Protein AF-A0AA46TUX0-F1 (afdb_monomer_lite)

Secondary structure (DSSP, 8-state):
-----PPP-----------------------EEEEEEEEETTT--EEEES-HHHHHHHHHH-TTEEEEEEEEEEESS--TTEEEEEEEE-TTT--EEEES-HHHHHHHHHHS--EEEEEEEEEESS-SEEEEEEE-GGGSTT-EEEES-HHHHHHHHHTTPEEEEEEEEE---SSSS-TT---S--S---EEEEEE-TTS-EEEEEEEESSHHHHHHHHHHHHHHH--S-TT-TT---EEEE-

Foldseek 3Di:
DDDDDDDDDDDDDPPPPPPPPPPPPPPPDFDKFFFWWKAFQPLRAIDTASDPVCLVCVCVVDVRIDTPTGQFIFTADDDPQWAFWWWKADPVSRYIDTASDPVVVVCCVPPPVIGTPGGRGIFGQDDPQFKWWWADPVVPRHRIDIGSDPVVVVVVVVVPIHTPGGRGGGDDDDPDDDPPDDPPPPPQQWKKKFKAFLVRHTPDIDTDHNDQVRRQVVNVVVLVVPDPDDDPDPCSGMDIGMD

Structure (mmCIF, N/CA/C/O backbone):
data_AF-A0AA46TUX0-F1
#
_entry.id   AF-A0AA46TUX0-F1
#
loop_
_atom_site.group_PDB
_atom_site.id
_atom_site.type_symbol
_atom_site.label_atom_id
_atom_site.label_alt_id
_atom_site.label_comp_id
_atom_site.label_asym_id
_atom_site.label_entity_id
_atom_site.label_seq_id
_atom_site.pdbx_PDB_ins_code
_atom_site.Cartn_x
_atom_site.Cartn_y
_atom_site.Cartn_z
_atom_site.occupancy
_atom_site.B_iso_or_equiv
_atom_site.auth_seq_id
_atom_site.auth_comp_id
_atom_site.auth_asym_id
_atom_site.auth_atom_id
_atom_site.pdbx_PDB_model_num
ATOM 1 N N . MET A 1 1 ? -31.625 39.872 87.693 1.00 36.84 1 MET A N 1
ATOM 2 C CA . MET A 1 1 ? -32.897 39.564 87.003 1.00 36.84 1 MET A CA 1
ATOM 3 C C . MET A 1 1 ? -32.717 39.842 85.514 1.00 36.84 1 MET A C 1
ATOM 5 O O . MET A 1 1 ? -32.347 40.957 85.196 1.00 36.84 1 MET A O 1
ATOM 9 N N . LYS A 1 2 ? -32.967 38.830 84.664 1.00 37.38 2 LYS A N 1
ATOM 10 C CA . LYS A 1 2 ? -33.125 38.861 83.186 1.00 37.38 2 LYS A CA 1
ATOM 11 C C . LYS A 1 2 ? -31.901 39.316 82.357 1.00 37.38 2 LYS A C 1
ATOM 13 O O . LYS A 1 2 ? -31.490 40.458 82.414 1.00 37.38 2 LYS A O 1
ATOM 18 N N . ILE A 1 3 ? -31.169 38.374 81.755 1.00 34.19 3 ILE A N 1
ATOM 19 C CA . ILE A 1 3 ? -31.340 37.769 80.409 1.00 34.19 3 ILE A CA 1
ATOM 20 C C . ILE A 1 3 ? -30.742 38.631 79.275 1.00 34.19 3 ILE A C 1
ATOM 22 O O . ILE A 1 3 ? -31.201 39.718 78.954 1.00 34.19 3 ILE A O 1
ATOM 26 N N . THR A 1 4 ? -29.718 38.021 78.684 1.00 42.12 4 THR A N 1
ATOM 27 C CA . THR A 1 4 ? -28.930 38.239 77.463 1.00 42.12 4 THR A CA 1
ATOM 28 C C . THR A 1 4 ? -29.717 38.614 76.202 1.00 42.12 4 THR A C 1
ATOM 30 O O . THR A 1 4 ? -30.821 38.115 76.004 1.00 42.12 4 THR A O 1
ATOM 33 N N . ARG A 1 5 ? -29.045 39.278 75.241 1.00 39.75 5 ARG A N 1
ATOM 34 C CA . ARG A 1 5 ? -28.894 38.760 73.860 1.00 39.75 5 ARG A CA 1
ATOM 35 C C . ARG A 1 5 ? -27.757 39.441 73.081 1.00 39.75 5 ARG A C 1
ATOM 37 O O . ARG A 1 5 ? -27.631 40.657 73.052 1.00 39.75 5 ARG A O 1
ATOM 44 N N . LYS A 1 6 ? -26.940 38.576 72.472 1.00 39.03 6 LYS A N 1
ATOM 45 C CA . LYS A 1 6 ? -25.805 38.825 71.574 1.00 39.03 6 LYS A CA 1
ATOM 46 C C . LYS A 1 6 ? -26.246 39.574 70.309 1.00 39.03 6 LYS A C 1
ATOM 48 O O . LYS A 1 6 ? -27.231 39.171 69.696 1.00 39.03 6 LYS A O 1
ATOM 53 N N . GLN A 1 7 ? -25.472 40.566 69.871 1.00 34.50 7 GLN A N 1
ATOM 54 C CA . GLN A 1 7 ? -25.501 41.040 68.486 1.00 34.50 7 GLN A CA 1
ATOM 55 C C . GLN A 1 7 ? -24.524 40.203 67.654 1.00 34.50 7 GLN A C 1
ATOM 57 O O . GLN A 1 7 ? -23.328 40.157 67.928 1.00 34.50 7 GLN A O 1
ATOM 62 N N . ILE A 1 8 ? -25.072 39.498 66.666 1.00 39.59 8 ILE A N 1
ATOM 63 C CA . ILE A 1 8 ? -24.341 38.788 65.619 1.00 39.59 8 ILE A CA 1
ATOM 64 C C . ILE A 1 8 ? -24.205 39.776 64.460 1.00 39.59 8 ILE A C 1
ATOM 66 O O . ILE A 1 8 ? -25.211 40.209 63.901 1.00 39.59 8 ILE A O 1
ATOM 70 N N . ILE A 1 9 ? -22.973 40.151 64.122 1.00 39.72 9 ILE A N 1
ATOM 71 C CA . ILE A 1 9 ? -22.663 40.921 62.915 1.00 39.72 9 ILE A CA 1
ATOM 72 C C . ILE A 1 9 ? -22.671 39.920 61.756 1.00 39.72 9 ILE A C 1
ATOM 74 O O . ILE A 1 9 ? -21.798 39.061 61.666 1.00 39.72 9 ILE A O 1
ATOM 78 N N . GLY A 1 10 ? -23.705 39.982 60.919 1.00 32.59 10 GLY A N 1
ATOM 79 C CA . GLY A 1 10 ? -23.809 39.172 59.711 1.00 32.59 10 GLY A CA 1
ATOM 80 C C . GLY A 1 10 ? -22.929 39.746 58.606 1.00 32.59 10 GLY A C 1
ATOM 81 O O . GLY A 1 10 ? -23.246 40.788 58.041 1.00 32.59 10 GLY A O 1
ATOM 82 N N . THR A 1 11 ? -21.841 39.058 58.271 1.00 39.66 11 THR A N 1
ATOM 83 C CA . THR A 1 11 ? -21.163 39.223 56.986 1.00 39.66 11 THR A CA 1
ATOM 84 C C . THR A 1 11 ? -21.895 38.378 55.948 1.00 39.66 11 THR A C 1
ATOM 86 O O . THR A 1 11 ? -21.897 37.150 55.996 1.00 39.66 11 THR A O 1
ATOM 89 N N . ALA A 1 12 ? -22.556 39.046 55.005 1.00 35.69 12 ALA A N 1
ATOM 90 C CA . ALA A 1 12 ? -23.101 38.404 53.820 1.00 35.69 12 ALA A CA 1
ATOM 91 C C . ALA A 1 12 ? -21.936 37.966 52.918 1.00 35.69 12 ALA A C 1
ATOM 93 O O . ALA A 1 12 ? -21.289 38.794 52.281 1.00 35.69 12 ALA A O 1
ATOM 94 N N . VAL A 1 13 ? -21.653 36.664 52.870 1.00 37.56 13 VAL A N 1
ATOM 95 C CA . VAL A 1 13 ? -20.820 36.078 51.816 1.00 37.56 13 VAL A CA 1
ATOM 96 C C . VAL A 1 13 ? -21.744 35.792 50.640 1.00 37.56 13 VAL A C 1
ATOM 98 O O . VAL A 1 13 ? -22.576 34.888 50.696 1.00 37.56 13 VAL A O 1
ATOM 101 N N . ALA A 1 14 ? -21.629 36.593 49.584 1.00 37.34 14 ALA A N 1
ATOM 102 C CA . ALA A 1 14 ? -22.254 36.291 48.307 1.00 37.34 14 ALA A CA 1
ATOM 103 C C . ALA A 1 14 ? -21.611 35.012 47.745 1.00 37.34 14 ALA A C 1
ATOM 105 O O . ALA A 1 14 ? -20.464 35.029 47.299 1.00 37.34 14 ALA A O 1
ATOM 106 N N . LEU A 1 15 ? -22.334 33.889 47.793 1.00 33.69 15 LEU A N 1
ATOM 107 C CA . LEU A 1 15 ? -21.980 32.697 47.027 1.00 33.69 15 LEU A CA 1
ATOM 108 C C . LEU A 1 15 ? -22.164 33.026 45.541 1.00 33.69 15 LEU A C 1
ATOM 110 O O . LEU A 1 15 ? -23.276 32.990 45.014 1.00 33.69 15 LEU A O 1
ATOM 114 N N . LEU A 1 16 ? -21.064 33.348 44.864 1.00 35.50 16 LEU A N 1
ATOM 115 C CA . LEU A 1 16 ? -21.018 33.354 43.410 1.00 35.50 16 LEU A CA 1
ATOM 116 C C . LEU A 1 16 ? -21.061 31.887 42.966 1.00 35.50 16 LEU A C 1
ATOM 118 O O . LEU A 1 16 ? -20.066 31.167 43.052 1.00 35.50 16 LEU A O 1
ATOM 122 N N . THR A 1 17 ? -22.236 31.404 42.567 1.00 38.94 17 THR A N 1
ATOM 123 C CA . THR A 1 17 ? -22.341 30.075 41.967 1.00 38.94 17 THR A CA 1
ATOM 124 C C . THR A 1 17 ? -21.675 30.128 40.597 1.00 38.94 17 THR A C 1
ATOM 126 O O . THR A 1 17 ? -22.185 30.711 39.645 1.00 38.94 17 THR A O 1
ATOM 129 N N . LEU A 1 18 ? -20.476 29.553 40.511 1.00 39.53 18 LEU A N 1
ATOM 130 C CA . LEU A 1 18 ? -19.809 29.303 39.245 1.00 39.53 18 LEU A CA 1
ATOM 131 C C . LEU A 1 18 ? -20.595 28.191 38.546 1.00 39.53 18 LEU A C 1
ATOM 133 O O . LEU A 1 18 ? -20.381 27.007 38.804 1.00 39.53 18 LEU A O 1
ATOM 137 N N . THR A 1 19 ? -21.556 28.556 37.699 1.00 50.59 19 THR A N 1
ATOM 138 C CA . THR A 1 19 ? -22.169 27.601 36.778 1.00 50.59 19 THR A CA 1
ATOM 139 C C . THR A 1 19 ? -21.072 27.134 35.831 1.00 50.59 19 THR A C 1
ATOM 141 O O . THR A 1 19 ? -20.701 27.842 34.894 1.00 50.59 19 THR A O 1
ATOM 144 N N . GLY A 1 20 ? -20.509 25.960 36.103 1.00 44.44 20 GLY A N 1
ATOM 145 C CA . GLY A 1 20 ? -19.654 25.276 35.151 1.00 44.44 20 GLY A CA 1
ATOM 146 C C . GLY A 1 20 ? -20.471 25.001 33.896 1.00 44.44 20 GLY A C 1
ATOM 147 O O . GLY A 1 20 ? -21.302 24.096 33.885 1.00 44.44 20 GLY A O 1
ATOM 148 N N . LEU A 1 21 ? -20.246 25.778 32.834 1.00 41.00 21 LEU A N 1
ATOM 149 C CA . LEU A 1 21 ? -20.553 25.308 31.493 1.00 41.00 21 LEU A CA 1
ATOM 150 C C . LEU A 1 21 ? -19.642 24.104 31.274 1.00 41.00 21 LEU A C 1
ATOM 152 O O . LEU A 1 21 ? -18.443 24.251 31.033 1.00 41.00 21 LEU A O 1
ATOM 156 N N . ALA A 1 22 ? -20.207 22.906 31.383 1.00 52.91 22 ALA A N 1
ATOM 157 C CA . ALA A 1 22 ? -19.605 21.744 30.771 1.00 52.91 22 ALA A CA 1
ATOM 158 C C . ALA A 1 22 ? -19.550 22.038 29.268 1.00 52.91 22 ALA A C 1
ATOM 160 O O . ALA A 1 22 ? -20.536 21.874 28.547 1.00 52.91 22 ALA A O 1
ATOM 161 N N . VAL A 1 23 ? -18.402 22.526 28.794 1.00 46.84 23 VAL A N 1
ATOM 162 C CA . VAL A 1 23 ? -18.040 22.405 27.387 1.00 46.84 23 VAL A CA 1
ATOM 163 C C . VAL A 1 23 ? -18.055 20.907 27.133 1.00 46.84 23 VAL A C 1
ATOM 165 O O . VAL A 1 23 ? -17.141 20.190 27.537 1.00 46.84 23 VAL A O 1
ATOM 168 N N . SER A 1 24 ? -19.136 20.412 26.529 1.00 50.03 24 SER A N 1
ATOM 169 C CA . SER A 1 24 ? -19.113 19.099 25.904 1.00 50.03 24 SER A CA 1
ATOM 170 C C . SER A 1 24 ? -18.010 19.169 24.864 1.00 50.03 24 SER A C 1
ATOM 172 O O . SER A 1 24 ? -18.189 19.755 23.796 1.00 50.03 24 SER A O 1
ATOM 174 N N . ALA A 1 25 ? -16.841 18.624 25.202 1.00 44.97 25 ALA A N 1
ATOM 175 C CA . ALA A 1 25 ? -15.842 18.274 24.219 1.00 44.97 25 ALA A CA 1
ATOM 176 C C . ALA A 1 25 ? -16.554 17.317 23.268 1.00 44.97 25 ALA A C 1
ATOM 178 O O . ALA A 1 25 ? -16.805 16.162 23.614 1.00 44.97 25 ALA A O 1
ATOM 179 N N . LYS A 1 26 ? -16.975 17.843 22.114 1.00 36.47 26 LYS A N 1
ATOM 180 C CA . LYS A 1 26 ? -17.562 17.064 21.035 1.00 36.47 26 LYS A CA 1
ATOM 181 C C . LYS A 1 26 ? -16.511 16.022 20.697 1.00 36.47 26 LYS A C 1
ATOM 183 O O . LYS A 1 26 ? -15.487 16.343 20.101 1.00 36.47 26 LYS A O 1
ATOM 188 N N . THR A 1 27 ? -16.703 14.812 21.205 1.00 36.22 27 THR A N 1
ATOM 189 C CA . THR A 1 27 ? -15.817 13.697 20.928 1.00 36.22 27 THR A CA 1
ATOM 190 C C . THR A 1 27 ? -15.969 13.489 19.436 1.00 36.22 27 THR A C 1
ATOM 192 O O . THR A 1 27 ? -17.054 13.147 18.972 1.00 36.22 27 THR A O 1
ATOM 195 N N . THR A 1 28 ? -14.948 13.850 18.663 1.00 42.31 28 THR A N 1
ATOM 196 C CA . THR A 1 28 ? -14.956 13.610 17.227 1.00 42.31 28 THR A CA 1
ATOM 197 C C . THR A 1 28 ? -14.969 12.099 17.077 1.00 42.31 28 THR A C 1
ATOM 199 O O . THR A 1 28 ? -13.929 11.455 17.227 1.00 42.31 28 THR A O 1
ATOM 202 N N . GLU A 1 29 ? -16.156 11.516 16.897 1.00 48.03 29 GLU A N 1
ATOM 203 C CA . GLU A 1 29 ? -16.279 10.111 16.538 1.00 48.03 29 GLU A CA 1
ATOM 204 C C . GLU A 1 29 ? -15.351 9.870 15.357 1.00 48.03 29 GLU A C 1
ATOM 206 O O . GLU A 1 29 ? -15.291 10.683 14.425 1.00 48.03 29 GLU A O 1
ATOM 211 N N . ALA A 1 30 ? -14.553 8.806 15.423 1.00 55.31 30 ALA A N 1
ATOM 212 C CA . ALA A 1 30 ? -13.657 8.559 14.319 1.00 55.31 30 ALA A CA 1
ATOM 213 C C . ALA A 1 30 ? -14.464 8.235 13.086 1.00 55.31 30 ALA A C 1
ATOM 215 O O . ALA A 1 30 ? -15.246 7.284 13.053 1.00 55.31 30 ALA A O 1
ATOM 216 N N . SER A 1 31 ? -14.240 9.044 12.064 1.00 74.12 31 SER A N 1
ATOM 217 C CA . SER A 1 31 ? -14.839 8.805 10.778 1.00 74.12 31 SER A CA 1
ATOM 218 C C . SER A 1 31 ? -14.083 7.634 10.156 1.00 74.12 31 SER A C 1
ATOM 220 O O . SER A 1 31 ? -12.903 7.713 9.802 1.00 74.12 31 SER A O 1
ATOM 222 N N . GLN A 1 32 ? -14.767 6.495 10.109 1.00 86.31 32 GLN A N 1
ATOM 223 C CA . GLN A 1 32 ? -14.357 5.363 9.297 1.00 86.31 32 GLN A CA 1
ATOM 224 C C . GLN A 1 32 ? -14.233 5.825 7.844 1.00 86.31 32 GLN A C 1
ATOM 226 O O . GLN A 1 32 ? -15.127 6.472 7.297 1.00 86.31 32 GLN A O 1
ATOM 231 N N . VAL A 1 33 ? -13.115 5.480 7.221 1.00 85.38 33 VAL A N 1
ATOM 232 C CA . VAL A 1 33 ? -12.777 5.829 5.845 1.00 85.38 33 VAL A CA 1
ATOM 233 C C . VAL A 1 33 ? -12.352 4.593 5.074 1.00 85.38 33 VAL A C 1
ATOM 235 O O . VAL A 1 33 ? -11.778 3.651 5.622 1.00 85.38 33 VAL A O 1
ATOM 238 N N . ASN A 1 34 ? -12.606 4.615 3.771 1.00 89.12 34 ASN A N 1
ATOM 239 C CA . ASN A 1 34 ? -11.994 3.667 2.854 1.00 89.12 34 ASN A CA 1
ATOM 240 C C . ASN A 1 34 ? -10.540 4.071 2.615 1.00 89.12 34 ASN A C 1
ATOM 242 O O . ASN A 1 34 ? -10.258 5.244 2.380 1.00 89.12 34 ASN A O 1
ATOM 246 N N . VAL A 1 35 ? -9.647 3.089 2.609 1.00 93.44 35 VAL A N 1
ATOM 247 C CA . VAL A 1 35 ? -8.304 3.218 2.053 1.00 93.44 35 VAL A CA 1
ATOM 248 C C . VAL A 1 35 ? -8.341 2.640 0.644 1.00 93.44 35 VAL A C 1
ATOM 250 O O . VAL A 1 35 ? -8.507 1.435 0.443 1.00 93.44 35 VAL A O 1
ATOM 253 N N . TYR A 1 36 ? -8.245 3.528 -0.336 1.00 92.12 36 TYR A N 1
ATOM 254 C CA . TYR A 1 36 ? -8.238 3.200 -1.752 1.00 92.12 36 TYR A CA 1
ATOM 255 C C . TYR A 1 36 ? -6.848 2.780 -2.220 1.00 92.12 36 TYR A C 1
ATOM 257 O O . TYR A 1 36 ? -5.854 3.240 -1.661 1.00 92.12 36 TYR A O 1
ATOM 265 N N . ARG A 1 37 ? -6.791 1.962 -3.273 1.00 96.12 37 ARG A N 1
ATOM 266 C CA . ARG A 1 37 ? -5.564 1.603 -3.991 1.00 96.12 37 ARG A CA 1
ATOM 267 C C . ARG A 1 37 ? -5.591 2.161 -5.416 1.00 96.12 37 ARG A C 1
ATOM 269 O O . ARG A 1 37 ? -6.621 2.094 -6.099 1.00 96.12 37 ARG A O 1
ATOM 276 N N . LEU A 1 38 ? -4.474 2.738 -5.845 1.00 93.62 38 LEU A N 1
ATOM 277 C CA . LEU A 1 38 ? -4.204 3.092 -7.237 1.00 93.62 38 LEU A CA 1
ATOM 278 C C . LEU A 1 38 ? -2.885 2.463 -7.674 1.00 93.62 38 LEU A C 1
ATOM 280 O O . LEU A 1 38 ? -1.943 2.422 -6.889 1.00 93.62 38 LEU A O 1
ATOM 284 N N . TYR A 1 39 ? -2.805 2.076 -8.939 1.00 91.62 39 TYR A N 1
ATOM 285 C CA . TYR A 1 39 ? -1.597 1.564 -9.573 1.00 91.62 39 TYR A CA 1
ATOM 286 C C . TYR A 1 39 ? -1.061 2.571 -10.590 1.00 91.62 39 TYR A C 1
ATOM 288 O O . TYR A 1 39 ? -1.819 3.068 -11.429 1.00 91.62 39 TYR A O 1
ATOM 296 N N . ASN A 1 40 ? 0.238 2.859 -10.549 1.00 88.00 40 ASN A N 1
ATOM 297 C CA . ASN A 1 40 ? 0.911 3.654 -11.570 1.00 88.00 40 ASN A CA 1
ATOM 298 C C . ASN A 1 40 ? 1.614 2.730 -12.573 1.00 88.00 40 ASN A C 1
ATOM 300 O O . ASN A 1 40 ? 2.548 2.014 -12.224 1.00 88.00 40 ASN A O 1
ATOM 304 N N . LYS A 1 41 ? 1.215 2.768 -13.846 1.00 87.00 41 LYS A N 1
ATOM 305 C CA . LYS A 1 41 ? 1.754 1.858 -14.875 1.00 87.00 41 LYS A CA 1
ATOM 306 C C . LYS A 1 41 ? 3.198 2.161 -15.308 1.00 87.00 41 LYS A C 1
ATOM 308 O O . LYS A 1 41 ? 3.785 1.341 -16.008 1.00 87.00 41 LYS A O 1
ATOM 313 N N . VAL A 1 42 ? 3.736 3.331 -14.951 1.00 80.00 42 VAL A N 1
ATOM 314 C CA . VAL A 1 42 ? 5.094 3.770 -15.312 1.00 80.00 42 VAL A CA 1
ATOM 315 C C . VAL A 1 42 ? 6.067 3.483 -14.175 1.00 80.00 42 VAL A C 1
ATOM 317 O O . VAL A 1 42 ? 7.060 2.796 -14.394 1.00 80.00 42 VAL A O 1
ATOM 320 N N . SER A 1 43 ? 5.775 3.954 -12.959 1.00 78.69 43 SER A N 1
ATOM 321 C CA . SER A 1 43 ? 6.615 3.672 -11.784 1.00 78.69 43 SER A CA 1
ATOM 322 C C . SER A 1 43 ? 6.365 2.286 -11.185 1.00 78.69 43 SER A C 1
ATOM 324 O O . SER A 1 43 ? 7.105 1.868 -10.305 1.00 78.69 43 SER A O 1
ATOM 326 N N . MET A 1 44 ? 5.338 1.566 -11.652 1.00 83.44 44 MET A N 1
ATOM 327 C CA . MET A 1 44 ? 4.888 0.272 -11.116 1.00 83.44 44 MET A CA 1
ATOM 328 C C . MET A 1 44 ? 4.480 0.320 -9.634 1.00 83.44 44 MET A C 1
ATOM 330 O O . MET A 1 44 ? 4.331 -0.719 -8.988 1.00 83.44 44 MET A O 1
ATOM 334 N N . GLU A 1 45 ? 4.302 1.515 -9.071 1.00 85.50 45 GLU A N 1
ATOM 335 C CA . GLU A 1 45 ? 3.956 1.665 -7.666 1.00 85.50 45 GLU A CA 1
ATOM 336 C C . GLU A 1 45 ? 2.468 1.424 -7.407 1.00 85.50 45 GLU A C 1
ATOM 338 O O . GLU A 1 45 ? 1.617 1.618 -8.280 1.00 85.50 45 GLU A O 1
ATOM 343 N N . HIS A 1 46 ? 2.165 1.098 -6.152 1.00 91.50 46 HIS A N 1
ATOM 344 C CA . HIS A 1 46 ? 0.811 1.137 -5.622 1.00 91.50 46 HIS A CA 1
ATOM 345 C C . HIS A 1 46 ? 0.703 2.250 -4.580 1.00 91.50 46 HIS A C 1
ATOM 347 O O . HIS A 1 46 ? 1.406 2.229 -3.568 1.00 91.50 46 HIS A O 1
ATOM 353 N N . LEU A 1 47 ? -0.214 3.188 -4.804 1.00 93.88 47 LEU A N 1
ATOM 354 C CA . LEU A 1 47 ? -0.553 4.241 -3.854 1.00 93.88 47 LEU A CA 1
ATOM 355 C C . LEU A 1 47 ? -1.773 3.824 -3.033 1.00 93.88 47 LEU A C 1
ATOM 357 O O . LEU A 1 47 ? -2.812 3.460 -3.586 1.00 93.88 47 LEU A O 1
ATOM 361 N N . TYR A 1 48 ? -1.667 3.951 -1.713 1.00 96.44 48 TYR A N 1
ATOM 362 C CA . TYR A 1 48 ? -2.756 3.730 -0.765 1.00 96.44 48 TYR A CA 1
ATOM 363 C C . TYR A 1 48 ? -3.196 5.056 -0.145 1.00 96.44 48 TYR A C 1
ATOM 365 O O . TYR A 1 48 ? -2.386 5.784 0.436 1.00 96.44 48 TYR A O 1
ATOM 373 N N . THR A 1 49 ? -4.479 5.394 -0.248 1.00 93.88 49 THR A N 1
ATOM 374 C CA . THR A 1 49 ? -4.964 6.700 0.210 1.00 93.88 49 THR A CA 1
ATOM 375 C C . THR A 1 49 ? -6.328 6.644 0.869 1.00 93.88 49 THR A C 1
ATOM 377 O O . THR A 1 49 ? -7.254 6.027 0.354 1.00 93.88 49 THR A O 1
ATOM 380 N N . ALA A 1 50 ? -6.469 7.330 2.003 1.00 88.94 50 ALA A N 1
ATOM 381 C CA . ALA A 1 50 ? -7.770 7.619 2.603 1.00 88.94 50 ALA A CA 1
ATOM 382 C C . ALA A 1 50 ? -8.458 8.841 1.959 1.00 88.94 50 ALA A C 1
ATOM 384 O O . ALA A 1 50 ? -9.630 9.120 2.220 1.00 88.94 50 ALA A O 1
ATOM 385 N N . SER A 1 51 ? -7.745 9.586 1.108 1.00 87.69 51 SER A N 1
ATOM 386 C CA . SER A 1 51 ? -8.268 10.762 0.424 1.00 87.69 51 SER A CA 1
ATOM 387 C C . SER A 1 51 ? -9.021 10.350 -0.835 1.00 87.69 51 SER A C 1
ATOM 389 O O . SER A 1 51 ? -8.433 10.031 -1.870 1.00 87.69 51 SER A O 1
ATOM 391 N N . LYS A 1 52 ? -10.355 10.427 -0.784 1.00 83.38 52 LYS A N 1
ATOM 392 C CA . LYS A 1 52 ? -11.182 10.252 -1.986 1.00 83.38 52 LYS A CA 1
ATOM 393 C C . LYS A 1 52 ? -10.854 11.294 -3.065 1.00 83.38 52 LYS A C 1
ATOM 395 O O . LYS A 1 52 ? -10.928 10.987 -4.250 1.00 83.38 52 LYS A O 1
ATOM 400 N N . TYR A 1 53 ? -10.424 12.492 -2.665 1.00 82.88 53 TYR A N 1
ATOM 401 C CA . TYR A 1 53 ? -9.960 13.513 -3.601 1.00 82.88 53 TYR A CA 1
ATOM 402 C C . TYR A 1 53 ? -8.712 13.062 -4.377 1.00 82.88 53 TYR A C 1
ATOM 404 O O . TYR A 1 53 ? -8.672 13.217 -5.595 1.00 82.88 53 TYR A O 1
ATOM 412 N N . GLU A 1 54 ? -7.712 12.488 -3.700 1.00 86.62 54 GLU A N 1
ATOM 413 C CA . GLU A 1 54 ? -6.499 11.961 -4.347 1.00 86.62 54 GLU A CA 1
ATOM 414 C C . GLU A 1 54 ? -6.857 10.806 -5.298 1.00 86.62 54 GLU A C 1
ATOM 416 O O . GLU A 1 54 ? -6.485 10.826 -6.472 1.00 86.62 54 GLU A O 1
ATOM 421 N N . TYR A 1 55 ? -7.692 9.871 -4.833 1.00 86.38 55 TYR A N 1
ATOM 422 C CA . TYR A 1 55 ? -8.182 8.744 -5.630 1.00 86.38 55 TYR A CA 1
ATOM 423 C C . TYR A 1 55 ? -8.936 9.166 -6.904 1.00 86.38 55 TYR A C 1
ATOM 425 O O . TYR A 1 55 ? -8.760 8.569 -7.969 1.00 86.38 55 TYR A O 1
ATOM 433 N N . ASP A 1 56 ? -9.769 10.205 -6.822 1.00 80.25 56 ASP A N 1
ATOM 434 C CA . ASP A 1 56 ? -10.578 10.658 -7.953 1.00 80.25 56 ASP A CA 1
ATOM 435 C C . ASP A 1 56 ? -9.788 11.507 -8.961 1.00 80.25 56 ASP A C 1
ATOM 437 O O . ASP A 1 56 ? -10.141 11.512 -10.144 1.00 80.25 56 ASP A O 1
ATOM 441 N N . ASN A 1 57 ? -8.755 12.237 -8.520 1.00 81.62 57 ASN A N 1
ATOM 442 C CA . ASN A 1 57 ? -8.074 13.233 -9.354 1.00 81.62 57 ASN A CA 1
ATOM 443 C C . ASN A 1 57 ? -6.734 12.776 -9.941 1.00 81.62 57 ASN A C 1
ATOM 445 O O . ASN A 1 57 ? -6.390 13.260 -11.017 1.00 81.62 57 ASN A O 1
ATOM 449 N N . LEU A 1 58 ? -6.009 11.828 -9.337 1.00 87.25 58 LEU A N 1
ATOM 450 C CA . LEU A 1 58 ? -4.738 11.346 -9.904 1.00 87.25 58 LEU A CA 1
ATOM 451 C C . LEU A 1 58 ? -4.856 10.846 -11.362 1.00 87.25 58 LEU A C 1
ATOM 453 O O . LEU A 1 58 ? -4.064 11.298 -12.192 1.00 87.25 58 LEU A O 1
ATOM 457 N N . PRO A 1 59 ? -5.875 10.042 -11.742 1.00 92.06 59 PRO A N 1
ATOM 458 C CA . PRO A 1 59 ? -6.068 9.627 -13.138 1.00 92.06 59 PRO A CA 1
ATOM 459 C C . PRO A 1 59 ? -6.408 10.768 -14.107 1.00 92.06 59 PRO A C 1
ATOM 461 O O . PRO A 1 59 ? -6.304 10.599 -15.318 1.00 92.06 59 PRO A O 1
ATOM 464 N N . LYS A 1 60 ? -6.861 11.922 -13.594 1.00 91.31 60 LYS A N 1
ATOM 465 C CA . LYS A 1 60 ? -7.132 13.118 -14.410 1.00 91.31 60 LYS A CA 1
ATOM 466 C C . LYS A 1 60 ? -5.861 13.925 -14.667 1.00 91.31 60 LYS A C 1
ATOM 468 O O . LYS A 1 60 ? -5.777 14.612 -15.676 1.00 91.31 60 LYS A O 1
ATOM 473 N N . LEU A 1 61 ? -4.904 13.863 -13.739 1.00 86.56 61 LEU A N 1
ATOM 474 C CA . LEU A 1 61 ? -3.628 14.573 -13.822 1.00 86.56 61 LEU A CA 1
ATOM 475 C C . LEU A 1 61 ? -2.608 13.812 -14.675 1.00 86.56 61 LEU A C 1
ATOM 477 O O . LEU A 1 61 ? -1.822 14.430 -15.384 1.00 86.56 61 LEU A O 1
ATOM 481 N N . SER A 1 62 ? -2.631 12.478 -14.630 1.00 90.88 62 SER A N 1
ATOM 482 C CA . SER A 1 62 ? -1.855 11.632 -15.535 1.00 90.88 62 SER A CA 1
ATOM 483 C C . SER A 1 62 ? -2.607 10.346 -15.870 1.00 90.88 62 SER A C 1
ATOM 485 O O . SER A 1 62 ? -3.158 9.680 -14.993 1.00 90.88 62 SER A O 1
ATOM 487 N N . SER A 1 63 ? -2.541 9.950 -17.146 1.00 91.00 63 SER A N 1
ATOM 488 C CA . SER A 1 63 ? -3.069 8.672 -17.645 1.00 91.00 63 SER A CA 1
ATOM 489 C C . SER A 1 63 ? -2.342 7.436 -17.091 1.00 91.00 63 SER A C 1
ATOM 491 O O . SER A 1 63 ? -2.724 6.300 -17.392 1.00 91.00 63 SER A O 1
ATOM 493 N N . ASP A 1 64 ? -1.252 7.634 -16.349 1.00 90.88 64 ASP A N 1
ATOM 494 C CA . ASP A 1 64 ? -0.443 6.558 -15.780 1.00 90.88 64 ASP A CA 1
ATOM 495 C C . ASP A 1 64 ? -1.091 5.936 -14.547 1.00 90.88 64 ASP A C 1
ATOM 497 O O . ASP A 1 64 ? -0.868 4.758 -14.270 1.00 90.88 64 ASP A O 1
ATOM 501 N N . TRP A 1 65 ? -1.944 6.699 -13.862 1.00 90.56 65 TRP A N 1
ATOM 502 C CA . TRP A 1 65 ? -2.679 6.259 -12.686 1.00 90.56 65 TRP A CA 1
ATOM 503 C C . TRP A 1 65 ? -3.953 5.504 -13.063 1.00 90.56 65 TRP A C 1
ATOM 505 O O . TRP A 1 65 ? -4.851 6.034 -13.719 1.00 90.56 65 TRP A O 1
ATOM 515 N N . LYS A 1 66 ? -4.067 4.271 -12.571 1.00 92.94 66 LYS A N 1
ATOM 516 C CA . LYS A 1 66 ? -5.264 3.433 -12.647 1.00 92.94 66 LYS A CA 1
ATOM 517 C C . LYS A 1 66 ? -5.850 3.238 -11.255 1.00 92.94 66 LYS A C 1
ATOM 519 O O . LYS A 1 66 ? -5.133 2.964 -10.300 1.00 92.94 66 LYS A O 1
ATOM 524 N N . ARG A 1 67 ? -7.170 3.364 -11.137 1.00 91.19 67 ARG A N 1
ATOM 525 C CA . ARG A 1 67 ? -7.897 3.079 -9.895 1.00 91.19 67 ARG A CA 1
ATOM 526 C C . ARG A 1 67 ? -8.124 1.580 -9.753 1.00 91.19 67 ARG A C 1
ATOM 528 O O . ARG A 1 67 ? -8.646 0.974 -10.681 1.00 91.19 67 ARG A O 1
ATOM 535 N N . GLU A 1 68 ? -7.832 1.029 -8.580 1.00 86.94 68 GLU A N 1
ATOM 536 C CA . GLU A 1 68 ? -8.086 -0.387 -8.272 1.00 86.94 68 GLU A CA 1
ATOM 537 C C . GLU A 1 68 ? -9.224 -0.594 -7.266 1.00 86.94 68 GLU A C 1
ATOM 539 O O . GLU A 1 68 ? -9.739 -1.697 -7.134 1.00 86.94 68 GLU A O 1
ATOM 544 N N . GLY A 1 69 ? -9.674 0.470 -6.593 1.00 88.50 69 GLY A N 1
ATOM 545 C CA . GLY A 1 69 ? -10.843 0.410 -5.711 1.00 88.50 69 GLY A CA 1
ATOM 546 C C . GLY A 1 69 ? -10.488 0.544 -4.240 1.00 88.50 69 GLY A C 1
ATOM 547 O O . GLY A 1 69 ? -9.460 1.118 -3.883 1.00 88.50 69 GLY A O 1
ATOM 548 N N . VAL A 1 70 ? -11.387 0.064 -3.385 1.00 86.62 70 VAL A N 1
ATOM 549 C CA . VAL A 1 70 ? -11.192 0.022 -1.932 1.00 86.62 70 VAL A CA 1
ATOM 550 C C . VAL A 1 70 ? -10.367 -1.212 -1.588 1.00 86.62 70 VAL A C 1
ATOM 552 O O . VAL A 1 70 ? -10.780 -2.322 -1.903 1.00 86.62 70 VAL A O 1
ATOM 555 N N . ASN A 1 71 ? -9.237 -1.021 -0.910 1.00 90.06 71 ASN A N 1
ATOM 556 C CA . ASN A 1 71 ? -8.415 -2.121 -0.404 1.00 90.06 71 ASN A CA 1
ATOM 557 C C . ASN A 1 71 ? -8.930 -2.594 0.964 1.00 90.06 71 ASN A C 1
ATOM 559 O O . ASN A 1 71 ? -9.188 -3.773 1.182 1.00 90.06 71 ASN A O 1
ATOM 563 N N . PHE A 1 72 ? -9.130 -1.655 1.891 1.00 92.75 72 PHE A N 1
ATOM 564 C CA . PHE A 1 72 ? -9.655 -1.921 3.232 1.00 92.75 72 PHE A CA 1
ATOM 565 C C . PHE A 1 72 ? -10.226 -0.643 3.862 1.00 92.75 72 PHE A C 1
ATOM 567 O O . PHE A 1 72 ? -10.171 0.431 3.266 1.00 92.75 72 PHE A O 1
ATOM 574 N N . GLN A 1 73 ? -10.776 -0.745 5.074 1.00 92.38 73 GLN A N 1
ATOM 575 C CA . GLN A 1 73 ? -11.287 0.399 5.838 1.00 92.38 73 GLN A CA 1
ATOM 576 C C . GLN A 1 73 ? -10.439 0.677 7.084 1.00 92.38 73 GLN A C 1
ATOM 578 O O . GLN A 1 73 ? -9.961 -0.249 7.741 1.00 92.38 73 GLN A O 1
ATOM 583 N N . SER A 1 74 ? -10.271 1.957 7.410 1.00 94.25 74 SER A N 1
ATOM 584 C CA . SER A 1 74 ? -9.480 2.459 8.542 1.00 94.25 74 SER A CA 1
ATOM 585 C C . SER A 1 74 ? -10.127 3.723 9.121 1.00 94.25 74 SER A C 1
ATOM 587 O O . SER A 1 74 ? -11.236 4.076 8.731 1.00 94.25 74 SER A O 1
ATOM 589 N N . TYR A 1 75 ? -9.461 4.420 10.040 1.00 88.56 75 TYR A N 1
ATOM 590 C CA . TYR A 1 75 ? -9.914 5.708 10.567 1.00 88.56 75 TYR A CA 1
ATOM 591 C C . TYR A 1 75 ? -9.082 6.860 9.996 1.00 88.56 75 TYR A C 1
ATOM 593 O O . TYR A 1 75 ? -7.886 6.702 9.745 1.00 88.56 75 TYR A O 1
ATOM 601 N N . ASN A 1 76 ? -9.690 8.030 9.809 1.00 86.88 76 ASN A N 1
ATOM 602 C CA . ASN A 1 76 ? -8.976 9.258 9.429 1.00 86.88 76 ASN A CA 1
ATOM 603 C C . ASN A 1 76 ? -8.563 10.126 10.630 1.00 86.88 76 ASN A C 1
ATOM 605 O O . ASN A 1 76 ? -7.822 11.090 10.456 1.00 86.88 76 ASN A O 1
ATOM 609 N N . THR A 1 77 ? -9.005 9.784 11.840 1.00 83.62 77 THR A N 1
ATOM 610 C CA . THR A 1 77 ? -8.644 10.477 13.078 1.00 83.62 77 THR A CA 1
ATOM 611 C C . THR A 1 77 ? -8.013 9.526 14.086 1.00 83.62 77 THR A C 1
ATOM 613 O O . THR A 1 77 ? -8.283 8.324 14.105 1.00 83.62 77 THR A O 1
ATOM 616 N N . ASN A 1 78 ? -7.153 10.084 14.938 1.00 88.69 78 ASN A N 1
ATOM 617 C CA . ASN A 1 78 ? -6.506 9.340 16.007 1.00 88.69 78 ASN A CA 1
ATOM 618 C C . ASN A 1 78 ? -7.517 8.936 17.089 1.00 88.69 78 ASN A C 1
ATOM 620 O O . ASN A 1 78 ? -8.257 9.778 17.597 1.00 88.69 78 ASN A O 1
ATOM 624 N N . GLN A 1 79 ? -7.478 7.671 17.496 1.00 86.69 79 GLN A N 1
ATOM 625 C CA . GLN A 1 79 ? -8.248 7.123 18.612 1.00 86.69 79 GLN A CA 1
ATOM 626 C C . GLN A 1 79 ? -7.356 6.340 19.578 1.00 86.69 79 GLN A C 1
ATOM 628 O O . GLN A 1 79 ? -6.292 5.838 19.205 1.00 86.69 79 GLN A O 1
ATOM 633 N N . SER A 1 80 ? -7.837 6.135 20.806 1.00 88.38 80 SER A N 1
ATOM 634 C CA . SER A 1 80 ? -7.129 5.402 21.869 1.00 88.38 80 SER A CA 1
ATOM 635 C C . SER A 1 80 ? -6.681 3.987 21.462 1.00 88.38 80 SER A C 1
ATOM 637 O O . SER A 1 80 ? -5.590 3.537 21.837 1.00 88.38 80 SER A O 1
ATOM 639 N N . ASN A 1 81 ? -7.485 3.289 20.658 1.00 90.19 81 ASN A N 1
ATOM 640 C CA . ASN A 1 81 ? -7.243 1.925 20.182 1.00 90.19 81 ASN A CA 1
ATOM 641 C C . ASN A 1 81 ? -6.645 1.861 18.766 1.00 90.19 81 ASN A C 1
ATOM 643 O O . ASN A 1 81 ? -6.636 0.789 18.162 1.00 90.19 81 ASN A O 1
ATOM 647 N N . THR A 1 82 ? -6.121 2.971 18.244 1.00 94.62 82 THR A N 1
ATOM 648 C CA . THR A 1 82 ? -5.506 3.023 16.911 1.00 94.62 82 THR A CA 1
ATOM 649 C C . THR A 1 82 ? -4.019 3.347 16.974 1.00 94.62 82 THR A C 1
ATOM 651 O O . THR A 1 82 ? -3.496 3.804 17.992 1.00 94.62 82 THR A O 1
ATOM 654 N N . LYS A 1 83 ? -3.319 3.074 15.877 1.00 95.69 83 LYS A N 1
ATOM 655 C CA . LYS A 1 83 ? -1.926 3.440 15.649 1.00 95.69 83 LYS A CA 1
ATOM 656 C C . LYS A 1 83 ? -1.809 4.071 14.264 1.00 95.69 83 LYS A C 1
ATOM 658 O O . LYS A 1 83 ? -2.380 3.569 13.295 1.00 95.69 83 LYS A O 1
ATOM 663 N N . ALA A 1 84 ? -1.088 5.185 14.191 1.00 94.69 84 ALA A N 1
ATOM 664 C CA . ALA A 1 84 ? -0.872 5.906 12.945 1.00 94.69 84 ALA A CA 1
ATOM 665 C C . ALA A 1 84 ? -0.095 5.048 11.937 1.00 94.69 84 ALA A C 1
ATOM 667 O O . ALA A 1 84 ? 0.885 4.394 12.300 1.00 94.69 84 ALA A O 1
ATOM 668 N N . VAL A 1 85 ? -0.526 5.089 10.678 1.00 97.12 85 VAL A N 1
ATOM 669 C CA . VAL A 1 85 ? 0.222 4.586 9.525 1.00 97.12 85 VAL A CA 1
ATOM 670 C C . VAL A 1 85 ? 0.745 5.798 8.766 1.00 97.12 85 VAL A C 1
ATOM 672 O O . VAL A 1 85 ? -0.029 6.609 8.254 1.00 97.12 85 VAL A O 1
ATOM 675 N N . ASN A 1 86 ? 2.064 5.947 8.739 1.00 94.25 86 ASN A N 1
ATOM 676 C CA . ASN A 1 86 ? 2.743 7.050 8.070 1.00 94.25 86 ASN A CA 1
ATOM 677 C C . ASN A 1 86 ? 3.010 6.692 6.612 1.00 94.25 86 ASN A C 1
ATOM 679 O O . ASN A 1 86 ? 3.369 5.548 6.330 1.00 94.25 86 ASN A O 1
ATOM 683 N N . ARG A 1 87 ? 2.877 7.676 5.719 1.00 96.56 87 ARG A N 1
ATOM 684 C CA . ARG A 1 87 ? 3.282 7.583 4.314 1.00 96.56 87 ARG A CA 1
ATOM 685 C C . ARG A 1 87 ? 4.600 8.326 4.121 1.00 96.56 87 ARG A C 1
ATOM 687 O O . ARG A 1 87 ? 4.757 9.465 4.566 1.00 96.56 87 ARG A O 1
ATOM 694 N N . VAL A 1 88 ? 5.562 7.656 3.500 1.00 89.19 88 VAL A N 1
ATOM 695 C CA . VAL A 1 88 ? 6.893 8.193 3.215 1.00 89.19 88 VAL A CA 1
ATOM 696 C C . VAL A 1 88 ? 7.147 8.057 1.720 1.00 89.19 88 VAL A C 1
ATOM 698 O O . VAL A 1 88 ? 7.012 6.966 1.177 1.00 89.19 88 VAL A O 1
ATOM 701 N N . TYR A 1 89 ? 7.527 9.152 1.072 1.00 87.31 89 TYR A N 1
ATOM 702 C CA . TYR A 1 89 ? 7.694 9.262 -0.372 1.00 87.31 89 TYR A CA 1
ATOM 703 C C . TYR A 1 89 ? 9.162 9.427 -0.767 1.00 87.31 89 TYR A C 1
ATOM 705 O O . TYR A 1 89 ? 9.889 10.234 -0.181 1.00 87.31 89 TYR A O 1
ATOM 713 N N . ASN A 1 90 ? 9.602 8.717 -1.801 1.00 84.25 90 ASN A N 1
ATOM 714 C CA . ASN A 1 90 ? 10.906 8.911 -2.415 1.00 84.25 90 ASN A CA 1
ATOM 715 C C . ASN A 1 90 ? 10.781 9.737 -3.707 1.00 84.25 90 ASN A C 1
ATOM 717 O O . ASN A 1 90 ? 10.396 9.193 -4.741 1.00 84.25 90 ASN A O 1
ATOM 721 N N . PRO A 1 91 ? 11.193 11.018 -3.722 1.00 78.44 91 PRO A N 1
ATOM 722 C CA . PRO A 1 91 ? 11.072 11.862 -4.912 1.00 78.44 91 PRO A CA 1
ATOM 723 C C . PRO A 1 91 ? 11.968 11.443 -6.082 1.00 78.44 91 PRO A C 1
ATOM 725 O O . PRO A 1 91 ? 11.771 11.936 -7.188 1.00 78.44 91 PRO A O 1
ATOM 728 N N . ARG A 1 92 ? 12.971 10.583 -5.857 1.00 76.44 92 ARG A N 1
ATOM 729 C CA . ARG A 1 92 ? 13.849 10.090 -6.927 1.00 76.44 92 ARG A CA 1
ATOM 730 C C . ARG A 1 92 ? 13.233 8.909 -7.667 1.00 76.44 92 ARG A C 1
ATOM 732 O O . ARG A 1 92 ? 13.352 8.845 -8.883 1.00 76.44 92 ARG A O 1
ATOM 739 N N . SER A 1 93 ? 12.626 7.975 -6.934 1.00 75.31 93 SER A N 1
ATOM 740 C CA . SER A 1 93 ? 12.055 6.749 -7.504 1.00 75.31 93 SER A CA 1
ATOM 741 C C . SER A 1 93 ? 10.550 6.841 -7.765 1.00 75.31 93 SER A C 1
ATOM 743 O O . SER A 1 93 ? 10.024 6.077 -8.569 1.00 75.31 93 SER A O 1
ATOM 745 N N . GLY A 1 94 ? 9.862 7.780 -7.113 1.00 79.62 94 GLY A N 1
ATOM 746 C CA . GLY A 1 94 ? 8.406 7.884 -7.120 1.00 79.62 94 GLY A CA 1
ATOM 747 C C . GLY A 1 94 ? 7.722 6.982 -6.088 1.00 79.62 94 GLY A C 1
ATOM 748 O O . GLY A 1 94 ? 6.507 7.005 -5.996 1.00 79.62 94 GLY A O 1
ATOM 749 N N . GLU A 1 95 ? 8.466 6.187 -5.316 1.00 82.44 95 GLU A N 1
ATOM 750 C CA . GLU A 1 95 ? 7.883 5.157 -4.452 1.00 82.44 95 GLU A CA 1
ATOM 751 C C . GLU A 1 95 ? 7.304 5.699 -3.146 1.00 82.44 95 GLU A C 1
ATOM 753 O O . GLU A 1 95 ? 7.866 6.604 -2.523 1.00 82.44 95 GLU A O 1
ATOM 758 N N . HIS A 1 96 ? 6.245 5.038 -2.675 1.00 89.88 96 HIS A N 1
ATOM 759 C CA . HIS A 1 96 ? 5.675 5.246 -1.351 1.00 89.88 96 HIS A CA 1
ATOM 760 C C . HIS A 1 96 ? 5.863 4.017 -0.453 1.00 89.88 96 HIS A C 1
ATOM 762 O O . HIS A 1 96 ? 5.600 2.881 -0.848 1.00 89.88 96 HIS A O 1
ATOM 768 N N . ILE A 1 97 ? 6.264 4.255 0.796 1.00 90.56 97 ILE A N 1
ATOM 769 C CA . ILE A 1 97 ? 6.281 3.263 1.876 1.00 90.56 97 ILE A CA 1
ATOM 770 C C . ILE A 1 97 ? 5.256 3.659 2.935 1.00 90.56 97 ILE A C 1
ATOM 772 O O . ILE A 1 97 ? 5.106 4.833 3.279 1.00 90.56 97 ILE A O 1
ATOM 776 N N . TYR A 1 98 ? 4.574 2.649 3.474 1.00 95.50 98 TYR A N 1
ATOM 777 C CA . TYR A 1 98 ? 3.587 2.788 4.537 1.00 95.50 98 TYR A CA 1
ATOM 778 C C . TYR A 1 98 ? 4.047 2.016 5.763 1.00 95.50 98 TYR A C 1
ATOM 780 O O . TYR A 1 98 ? 4.318 0.814 5.679 1.00 95.50 98 TYR A O 1
ATOM 788 N N . THR A 1 99 ? 4.129 2.698 6.904 1.00 93.62 99 THR A N 1
ATOM 789 C CA . THR A 1 99 ? 4.658 2.083 8.123 1.00 93.62 99 THR A CA 1
ATOM 790 C C . THR A 1 99 ? 4.062 2.638 9.410 1.00 93.62 99 THR A C 1
ATOM 792 O O . THR A 1 99 ? 3.761 3.827 9.543 1.00 93.62 99 THR A O 1
ATOM 795 N N . GLN A 1 100 ? 3.915 1.750 10.392 1.00 94.81 100 GLN A N 1
ATOM 796 C CA . GLN A 1 100 ? 3.607 2.095 11.778 1.00 94.81 100 GLN A CA 1
ATOM 797 C C . GLN A 1 100 ? 4.870 2.278 12.635 1.00 94.81 100 GLN A C 1
ATOM 799 O O . GLN A 1 100 ? 4.755 2.566 13.831 1.00 94.81 100 GLN A O 1
ATOM 804 N N . ASP A 1 101 ? 6.056 2.047 12.072 1.00 90.12 101 ASP A N 1
ATOM 805 C CA . ASP A 1 101 ? 7.325 2.219 12.762 1.00 90.12 101 ASP A CA 1
ATOM 806 C C . ASP A 1 101 ? 7.864 3.637 12.549 1.00 90.12 101 ASP A C 1
ATOM 808 O O . ASP A 1 101 ? 8.305 4.029 11.470 1.00 90.12 101 ASP A O 1
ATOM 812 N N . THR A 1 102 ? 7.841 4.432 13.614 1.00 87.94 102 THR A N 1
ATOM 813 C CA . THR A 1 102 ? 8.390 5.790 13.600 1.00 87.94 102 THR A CA 1
ATOM 814 C C . THR A 1 102 ? 9.911 5.808 13.435 1.00 87.94 102 THR A C 1
ATOM 816 O O . THR A 1 102 ? 10.457 6.815 12.985 1.00 87.94 102 THR A O 1
ATOM 819 N N . TYR A 1 103 ? 10.605 4.721 13.788 1.00 86.12 103 TYR A N 1
ATOM 820 C CA . TYR A 1 103 ? 12.039 4.590 13.549 1.00 86.12 103 TYR A CA 1
ATOM 821 C C . TYR A 1 103 ? 12.336 4.411 12.055 1.00 86.12 103 TYR A C 1
ATOM 823 O O . TYR A 1 103 ? 13.193 5.122 11.534 1.00 86.12 103 TYR A O 1
ATOM 831 N N . GLU A 1 104 ? 11.573 3.574 11.345 1.00 84.25 104 GLU A N 1
ATOM 832 C CA . GLU A 1 104 ? 11.645 3.445 9.880 1.00 84.25 104 GLU A CA 1
ATOM 833 C C . GLU A 1 104 ? 11.442 4.803 9.186 1.00 84.25 104 GLU A C 1
ATOM 835 O O . GLU A 1 104 ? 12.273 5.210 8.373 1.00 84.25 104 GLU A O 1
ATOM 840 N N . VAL A 1 105 ? 10.414 5.571 9.580 1.00 82.88 105 VAL A N 1
ATOM 841 C CA . VAL A 1 105 ? 10.192 6.936 9.057 1.00 82.88 105 VAL A CA 1
ATOM 842 C C . VAL A 1 105 ? 11.418 7.825 9.285 1.00 82.88 105 VAL A C 1
ATOM 844 O O . VAL A 1 105 ? 11.861 8.520 8.367 1.00 82.88 105 VAL A O 1
ATOM 847 N N . LYS A 1 106 ? 11.987 7.813 10.497 1.00 80.62 106 LYS A N 1
ATOM 848 C CA . LYS A 1 106 ? 13.163 8.621 10.846 1.00 80.62 106 LYS A CA 1
ATOM 849 C C . LYS A 1 106 ? 14.379 8.250 9.996 1.00 80.62 106 LYS A C 1
ATOM 851 O O . LYS A 1 106 ? 15.049 9.146 9.486 1.00 80.62 106 LYS A O 1
ATOM 856 N N . VAL A 1 107 ? 14.665 6.957 9.844 1.00 81.06 107 VAL A N 1
ATOM 857 C CA . VAL A 1 107 ? 15.799 6.466 9.047 1.00 81.06 107 VAL A CA 1
ATOM 858 C C . VAL A 1 107 ? 15.639 6.885 7.586 1.00 81.06 107 VAL A C 1
ATOM 860 O O . VAL A 1 107 ? 16.524 7.557 7.055 1.00 81.06 107 VAL A O 1
ATOM 863 N N . LEU A 1 108 ? 14.484 6.602 6.973 1.00 83.31 108 LEU A N 1
ATOM 864 C CA . LEU A 1 108 ? 14.211 6.941 5.571 1.00 83.31 108 LEU A CA 1
ATOM 865 C C . LEU A 1 108 ? 14.369 8.446 5.299 1.00 83.31 108 LEU A C 1
ATOM 867 O O . LEU A 1 108 ? 15.011 8.847 4.323 1.00 83.31 108 LEU A O 1
ATOM 871 N N . THR A 1 109 ? 13.821 9.284 6.183 1.00 84.38 109 THR A N 1
ATOM 872 C CA . THR A 1 109 ? 13.832 10.747 6.017 1.00 84.38 109 THR A CA 1
ATOM 873 C C . THR A 1 109 ? 15.170 11.407 6.326 1.00 84.38 109 THR A C 1
ATOM 875 O O . THR A 1 109 ? 15.477 12.450 5.755 1.00 84.38 109 THR A O 1
ATOM 878 N N . THR A 1 110 ? 15.989 10.811 7.194 1.00 79.94 110 THR A N 1
ATOM 879 C CA . THR A 1 110 ? 17.281 11.395 7.592 1.00 79.94 110 THR A CA 1
ATOM 880 C C . THR A 1 110 ? 18.429 10.924 6.701 1.00 79.94 110 THR A C 1
ATOM 882 O O . THR A 1 110 ? 19.343 11.694 6.423 1.00 79.94 110 THR A O 1
ATOM 885 N N . MET A 1 111 ? 18.407 9.665 6.257 1.00 69.94 111 MET A N 1
ATOM 886 C CA . MET A 1 111 ? 19.575 9.027 5.633 1.00 69.94 111 MET A CA 1
ATOM 887 C C . MET A 1 111 ? 19.423 8.787 4.130 1.00 69.94 111 MET A C 1
ATOM 889 O O . MET A 1 111 ? 20.424 8.697 3.424 1.00 69.94 111 MET A O 1
ATOM 893 N N . ASN A 1 112 ? 18.194 8.698 3.612 1.00 67.81 112 ASN A N 1
ATOM 894 C CA . ASN A 1 112 ? 17.955 8.176 2.263 1.00 67.81 112 ASN A CA 1
ATOM 895 C C . ASN A 1 112 ? 17.283 9.185 1.318 1.00 67.81 112 ASN A C 1
ATOM 897 O O . ASN A 1 112 ? 16.948 8.833 0.188 1.00 67.81 112 ASN A O 1
ATOM 901 N N . GLY A 1 113 ? 17.085 10.434 1.754 1.00 79.94 113 GLY A N 1
ATOM 902 C CA . GLY A 1 113 ? 16.465 11.488 0.941 1.00 79.94 113 GLY A CA 1
ATOM 903 C C . GLY A 1 113 ? 14.961 11.307 0.707 1.00 79.94 113 GLY A C 1
ATOM 904 O O . GLY A 1 113 ? 14.396 11.978 -0.160 1.00 79.94 113 GLY A O 1
ATOM 905 N N . TRP A 1 114 ? 14.317 10.417 1.467 1.00 89.50 114 TRP A N 1
ATOM 906 C CA . TRP A 1 114 ? 12.866 10.267 1.463 1.00 89.50 114 TRP A CA 1
ATOM 907 C C . TRP A 1 114 ? 12.214 11.434 2.208 1.00 89.50 114 TRP A C 1
ATOM 909 O O . TRP A 1 114 ? 12.828 12.092 3.048 1.00 89.50 114 TRP A O 1
ATOM 919 N N . ARG A 1 115 ? 10.943 11.690 1.915 1.00 86.12 115 ARG A N 1
ATOM 920 C CA . ARG A 1 115 ? 10.137 12.741 2.533 1.00 86.12 115 ARG A CA 1
ATOM 921 C C . ARG A 1 115 ? 8.979 12.104 3.279 1.00 86.12 115 ARG A C 1
ATOM 923 O O . ARG A 1 115 ? 8.265 11.281 2.719 1.00 86.12 115 ARG A O 1
ATOM 930 N N . SER A 1 116 ? 8.783 12.489 4.534 1.00 90.50 116 SER A N 1
ATOM 931 C CA . SER A 1 116 ? 7.550 12.137 5.235 1.00 90.50 116 SER A CA 1
ATOM 932 C C . SER A 1 116 ? 6.409 12.976 4.672 1.00 90.50 116 SER A C 1
ATOM 934 O O . SER A 1 116 ? 6.535 14.197 4.576 1.00 90.50 116 SER A O 1
ATOM 936 N N . GLU A 1 117 ? 5.304 12.327 4.332 1.00 85.69 117 GLU A N 1
ATOM 937 C CA . GLU A 1 117 ? 4.039 12.981 3.984 1.00 85.69 117 GLU A CA 1
ATOM 938 C C . GLU A 1 117 ? 3.056 12.975 5.166 1.00 85.69 117 GLU A C 1
ATOM 940 O O . GLU A 1 117 ? 1.930 13.455 5.059 1.00 85.69 117 GLU A O 1
ATOM 945 N N . GLY A 1 118 ? 3.498 12.461 6.319 1.00 89.12 118 GLY A N 1
ATOM 946 C CA . GLY A 1 118 ? 2.719 12.400 7.547 1.00 89.12 118 GLY A CA 1
ATOM 947 C C . GLY A 1 118 ? 1.817 11.171 7.636 1.00 89.12 118 GLY A C 1
ATOM 948 O O . GLY A 1 118 ? 2.073 10.124 7.037 1.00 89.12 118 GLY A O 1
ATOM 949 N N . VAL A 1 119 ? 0.774 11.284 8.459 1.00 91.25 119 VAL A N 1
ATOM 950 C CA . VAL A 1 119 ? -0.163 10.188 8.725 1.00 91.25 119 VAL A CA 1
ATOM 951 C C . VAL A 1 119 ? -1.143 10.057 7.563 1.00 91.25 119 VAL A C 1
ATOM 953 O O . VAL A 1 119 ? -1.912 10.976 7.297 1.00 91.25 119 VAL A O 1
ATOM 956 N N . ALA A 1 120 ? -1.154 8.896 6.908 1.00 95.06 120 ALA A N 1
ATOM 957 C CA . ALA A 1 120 ? -2.112 8.595 5.847 1.00 95.06 120 ALA A CA 1
ATOM 958 C C . ALA A 1 120 ? -3.476 8.167 6.403 1.00 95.06 120 ALA A C 1
ATOM 960 O O . ALA A 1 120 ? -4.514 8.515 5.843 1.00 95.06 120 ALA A O 1
ATOM 961 N N . PHE A 1 121 ? -3.469 7.380 7.482 1.00 94.81 121 PHE A N 1
ATOM 962 C CA . PHE A 1 121 ? -4.654 6.908 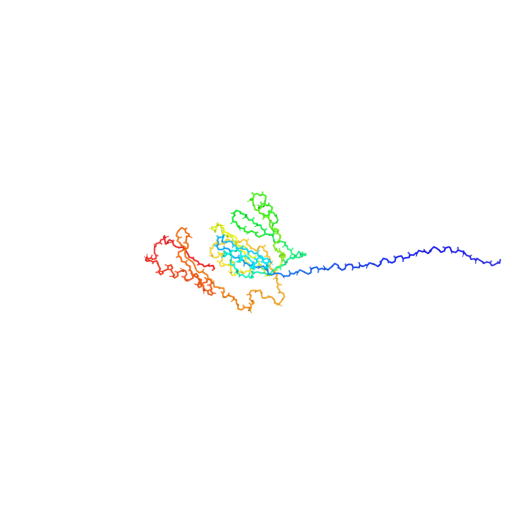8.201 1.00 94.81 121 PHE A CA 1
ATOM 963 C C . PHE A 1 121 ? -4.252 6.301 9.556 1.00 94.81 121 PHE A C 1
ATOM 965 O O . PHE A 1 121 ? -3.074 6.081 9.845 1.00 94.81 121 PHE A O 1
ATOM 972 N N . TYR A 1 122 ? -5.245 6.005 10.391 1.00 94.25 122 TYR A N 1
ATOM 973 C CA . TYR A 1 122 ? -5.092 5.367 11.694 1.00 94.25 122 TYR A CA 1
ATOM 974 C C . TYR A 1 122 ? -5.696 3.966 11.654 1.00 94.25 122 TYR A C 1
ATOM 976 O O . TYR A 1 122 ? -6.883 3.792 11.365 1.00 94.25 122 TYR A O 1
ATOM 984 N N . ALA A 1 123 ? -4.870 2.959 11.921 1.00 95.88 123 ALA A N 1
ATOM 985 C CA . ALA A 1 123 ? -5.252 1.551 11.899 1.00 95.88 123 ALA A CA 1
ATOM 986 C C . ALA A 1 123 ? -5.568 1.052 13.319 1.00 95.88 123 ALA A C 1
ATOM 988 O O . ALA A 1 123 ? -4.849 1.427 14.250 1.00 95.88 123 ALA A O 1
ATOM 989 N N . PRO A 1 124 ? -6.590 0.201 13.524 1.00 95.38 124 PRO A N 1
ATOM 990 C CA . PRO A 1 124 ? -6.774 -0.516 14.782 1.00 95.38 124 PRO A CA 1
ATOM 991 C C . PRO A 1 124 ? -5.483 -1.182 15.280 1.00 95.38 124 PRO A C 1
ATOM 993 O O . PRO A 1 124 ? -4.740 -1.789 14.507 1.00 95.38 124 PRO A O 1
ATOM 996 N N . LYS A 1 125 ? -5.234 -1.115 16.592 1.00 94.38 125 LYS A N 1
ATOM 997 C CA . LYS A 1 125 ? -4.142 -1.863 17.242 1.00 94.38 125 LYS A CA 1
ATOM 998 C C . LYS A 1 125 ? -4.372 -3.376 17.166 1.00 94.38 125 LYS A C 1
ATOM 1000 O O . LYS A 1 125 ? -3.410 -4.131 17.082 1.00 94.38 125 LYS A O 1
ATOM 1005 N N . THR A 1 126 ? -5.634 -3.804 17.185 1.00 92.81 126 THR A N 1
ATOM 1006 C CA . THR A 1 126 ? -6.068 -5.200 17.056 1.00 92.81 126 THR A CA 1
ATOM 1007 C C . THR A 1 126 ? -7.364 -5.271 16.248 1.00 92.81 126 THR A C 1
ATOM 1009 O O . THR A 1 126 ? -8.199 -4.370 16.328 1.00 92.81 126 THR A O 1
ATOM 1012 N N . SER A 1 127 ? -7.534 -6.322 15.441 1.00 93.00 127 SER A N 1
ATOM 1013 C CA . SER A 1 127 ? -8.779 -6.647 14.727 1.00 93.00 127 SER A CA 1
ATOM 1014 C C . SER A 1 127 ? -8.646 -8.018 14.045 1.00 93.00 127 SER A C 1
ATOM 1016 O O . SER A 1 127 ? -7.544 -8.533 13.873 1.00 93.00 127 SER A O 1
ATOM 1018 N N . SER A 1 128 ? -9.767 -8.620 13.644 1.00 91.31 128 SER A N 1
ATOM 1019 C CA . SER A 1 128 ? -9.803 -9.861 12.855 1.00 91.31 128 SER A CA 1
ATOM 1020 C C . SER A 1 128 ? -9.517 -9.655 11.358 1.00 91.31 128 SER A C 1
ATOM 1022 O O . SER A 1 128 ? -9.554 -10.613 10.588 1.00 91.31 128 SER A O 1
ATOM 1024 N N . LYS A 1 129 ? -9.245 -8.417 10.927 1.00 93.81 129 LYS A N 1
ATOM 1025 C CA . LYS A 1 129 ? -8.969 -8.041 9.533 1.00 93.81 129 LYS A CA 1
ATOM 1026 C C . LYS A 1 129 ? -7.507 -7.611 9.365 1.00 93.81 129 LYS A C 1
ATOM 1028 O O . LYS A 1 129 ? -7.224 -6.417 9.421 1.00 93.81 129 LYS A O 1
ATOM 1033 N N . PRO A 1 130 ? -6.557 -8.548 9.220 1.00 95.12 130 PRO A N 1
ATOM 1034 C CA . PRO A 1 130 ? -5.161 -8.204 8.964 1.00 95.12 130 PRO A CA 1
ATOM 1035 C C . PRO A 1 130 ? -4.983 -7.555 7.586 1.00 95.12 130 PRO A C 1
ATOM 1037 O O . PRO A 1 130 ? -5.643 -7.933 6.622 1.00 95.12 130 PRO A O 1
ATOM 1040 N N . VAL A 1 131 ? -4.048 -6.612 7.501 1.00 97.50 131 VAL A N 1
ATOM 1041 C CA . VAL A 1 131 ? -3.516 -6.063 6.252 1.00 97.50 131 VAL A CA 1
ATOM 1042 C C . VAL A 1 131 ? -2.069 -6.522 6.126 1.00 97.50 131 VAL A C 1
ATOM 1044 O O . VAL A 1 131 ? -1.248 -6.326 7.025 1.00 97.50 131 VAL A O 1
ATOM 1047 N N . TYR A 1 132 ? -1.764 -7.181 5.020 1.00 95.38 132 TYR A N 1
ATOM 1048 C CA . TYR A 1 132 ? -0.503 -7.862 4.775 1.00 95.38 132 TYR A CA 1
ATOM 1049 C C . TYR A 1 132 ? 0.453 -6.986 3.978 1.00 95.38 132 TYR A C 1
ATOM 1051 O O . TYR A 1 132 ? 0.015 -6.274 3.076 1.00 95.38 132 TYR A O 1
ATOM 1059 N N . ARG A 1 133 ? 1.757 -7.104 4.252 1.00 96.75 133 ARG A N 1
ATOM 1060 C CA . ARG A 1 133 ? 2.816 -6.559 3.395 1.00 96.75 133 ARG A CA 1
ATOM 1061 C C . ARG A 1 133 ? 3.642 -7.691 2.794 1.00 96.75 133 ARG A C 1
ATOM 1063 O O . ARG A 1 133 ? 3.985 -8.664 3.473 1.00 96.75 133 ARG A O 1
ATOM 1070 N N . VAL A 1 134 ? 3.925 -7.577 1.505 1.00 91.56 134 VAL A N 1
ATOM 1071 C CA . VAL A 1 134 ? 4.807 -8.484 0.769 1.00 91.56 134 VAL A CA 1
ATOM 1072 C C . VAL A 1 134 ? 5.846 -7.677 0.002 1.00 91.56 134 VAL A C 1
ATOM 1074 O O . VAL A 1 134 ? 5.584 -6.545 -0.406 1.00 91.56 134 VAL A O 1
ATOM 1077 N N . PHE A 1 135 ? 7.021 -8.268 -0.188 1.00 90.00 135 PHE A N 1
ATOM 1078 C CA . PHE A 1 135 ? 8.181 -7.619 -0.781 1.00 90.00 135 PHE A CA 1
ATOM 1079 C C . PHE A 1 135 ? 8.796 -8.453 -1.909 1.00 90.00 135 PHE A C 1
ATOM 1081 O O . PHE A 1 135 ? 8.923 -9.670 -1.791 1.00 90.00 135 PHE A O 1
ATOM 1088 N N . ASN A 1 136 ? 9.237 -7.806 -2.983 1.00 84.88 136 ASN A N 1
ATOM 1089 C CA . ASN A 1 136 ? 9.979 -8.430 -4.072 1.00 84.88 136 ASN A CA 1
ATOM 1090 C C . ASN A 1 136 ? 11.178 -7.568 -4.479 1.00 84.88 136 ASN A C 1
ATOM 1092 O O . ASN A 1 136 ? 11.041 -6.618 -5.244 1.00 84.88 136 ASN A O 1
ATOM 1096 N N . ALA A 1 137 ? 12.374 -7.959 -4.029 1.00 76.25 137 ALA A N 1
ATOM 1097 C CA . ALA A 1 137 ? 13.624 -7.277 -4.371 1.00 76.25 137 ALA A CA 1
ATOM 1098 C C . ALA A 1 137 ? 13.885 -7.202 -5.885 1.00 76.25 137 ALA A C 1
ATOM 1100 O O . ALA A 1 137 ? 14.500 -6.250 -6.355 1.00 76.25 137 ALA A O 1
ATOM 1101 N N . GLY A 1 138 ? 13.415 -8.194 -6.651 1.00 71.56 138 GLY A N 1
ATOM 1102 C CA . GLY A 1 138 ? 13.593 -8.249 -8.101 1.00 71.56 138 GLY A CA 1
ATOM 1103 C C . GLY A 1 138 ? 12.667 -7.316 -8.883 1.00 71.56 138 GLY A C 1
ATOM 1104 O O . GLY A 1 138 ? 12.874 -7.140 -10.080 1.00 71.56 138 GLY A O 1
ATOM 1105 N N . ALA A 1 139 ? 11.659 -6.713 -8.242 1.00 70.88 139 ALA A N 1
ATOM 1106 C CA . ALA A 1 139 ? 10.752 -5.775 -8.904 1.00 70.88 139 ALA A CA 1
ATOM 1107 C C . ALA A 1 139 ? 11.400 -4.402 -9.158 1.00 70.88 139 ALA A C 1
ATOM 1109 O O . ALA A 1 139 ? 10.970 -3.681 -10.056 1.00 70.88 139 ALA A O 1
ATOM 1110 N N . GLY A 1 140 ? 12.447 -4.043 -8.405 1.00 77.56 140 GLY A N 1
ATOM 1111 C CA . GLY A 1 140 ? 12.998 -2.691 -8.431 1.00 77.56 140 GLY A CA 1
ATOM 1112 C C . GLY A 1 140 ? 11.983 -1.701 -7.865 1.00 77.56 140 GLY A C 1
ATOM 1113 O O . GLY A 1 140 ? 11.737 -1.711 -6.663 1.00 77.56 140 GLY A O 1
ATOM 1114 N N . LEU A 1 141 ? 11.382 -0.878 -8.729 1.00 72.94 141 LEU A N 1
ATOM 1115 C CA . LEU A 1 141 ? 10.287 0.009 -8.334 1.00 72.94 141 LEU A CA 1
ATOM 1116 C C . LEU A 1 141 ? 9.019 -0.795 -8.030 1.00 72.94 141 LEU A C 1
ATOM 1118 O O . LEU A 1 141 ? 8.708 -1.763 -8.722 1.00 72.94 141 LEU A O 1
ATOM 1122 N N . GLY A 1 142 ? 8.279 -0.398 -6.995 1.00 71.69 142 GLY A N 1
ATOM 1123 C CA . GLY A 1 142 ? 7.065 -1.123 -6.602 1.00 71.69 142 GLY A CA 1
ATOM 1124 C C . GLY A 1 142 ? 7.371 -2.454 -5.909 1.00 71.69 142 GLY A C 1
ATOM 1125 O O . GLY A 1 142 ? 6.544 -3.364 -5.894 1.00 71.69 142 GLY A O 1
ATOM 1126 N N . ALA A 1 143 ? 8.561 -2.572 -5.312 1.00 79.62 143 ALA A N 1
ATOM 1127 C CA . ALA A 1 143 ? 8.983 -3.770 -4.597 1.00 79.62 143 ALA A CA 1
ATOM 1128 C C . ALA A 1 143 ? 8.151 -4.073 -3.346 1.00 79.62 143 ALA A C 1
ATOM 1130 O O . ALA A 1 143 ? 8.209 -5.199 -2.867 1.00 79.62 143 ALA A O 1
ATOM 1131 N N . HIS A 1 144 ? 7.374 -3.122 -2.821 1.00 89.50 144 HIS A N 1
ATOM 1132 C CA . HIS A 1 144 ? 6.465 -3.344 -1.697 1.00 89.50 144 HIS A CA 1
ATOM 1133 C C . HIS A 1 144 ? 5.009 -3.326 -2.153 1.00 89.50 144 HIS A C 1
ATOM 1135 O O . HIS A 1 144 ? 4.581 -2.440 -2.892 1.00 89.50 144 HIS A O 1
ATOM 1141 N N . PHE A 1 145 ? 4.228 -4.273 -1.642 1.00 91.38 145 PHE A N 1
ATOM 1142 C CA . PHE A 1 145 ? 2.800 -4.371 -1.909 1.00 91.38 145 PHE A CA 1
ATOM 1143 C C . PHE A 1 145 ? 2.021 -4.627 -0.620 1.00 91.38 145 PHE A C 1
ATOM 1145 O O . PHE A 1 145 ? 2.481 -5.355 0.264 1.00 91.38 145 PHE A O 1
ATOM 1152 N N . VAL A 1 146 ? 0.839 -4.017 -0.510 1.00 94.62 146 VAL A N 1
ATOM 1153 C CA . VAL A 1 146 ? -0.002 -4.044 0.686 1.00 94.62 146 VAL A CA 1
ATOM 1154 C C . VAL A 1 146 ? -1.426 -4.441 0.321 1.00 94.62 146 VAL A C 1
ATOM 1156 O O . VAL A 1 146 ? -2.055 -3.849 -0.556 1.00 94.62 146 VAL A O 1
ATOM 1159 N N . THR A 1 147 ? -1.982 -5.410 1.041 1.00 93.12 147 THR A N 1
ATOM 1160 C CA . THR A 1 147 ? -3.329 -5.908 0.747 1.00 93.12 147 THR A CA 1
ATOM 1161 C C . THR A 1 147 ? -4.095 -6.350 1.980 1.00 93.12 147 THR A C 1
ATOM 1163 O O . THR A 1 147 ? -3.540 -6.985 2.876 1.00 93.12 147 THR A O 1
ATOM 1166 N N . GLY A 1 148 ? -5.383 -6.007 2.024 1.00 88.25 148 GLY A N 1
ATOM 1167 C CA . GLY A 1 148 ? -6.341 -6.587 2.965 1.00 88.25 148 GLY A CA 1
ATOM 1168 C C . GLY A 1 148 ? -6.844 -7.975 2.545 1.00 88.25 148 GLY A C 1
ATOM 1169 O O . GLY A 1 148 ? -7.538 -8.626 3.324 1.00 88.25 148 GLY A O 1
ATOM 1170 N N . ASP A 1 149 ? -6.505 -8.438 1.338 1.00 86.50 149 ASP A N 1
ATOM 1171 C CA . ASP A 1 149 ? -6.919 -9.733 0.807 1.00 86.50 149 ASP A CA 1
ATOM 1172 C C . ASP A 1 149 ? -5.843 -10.810 1.029 1.00 86.50 149 ASP A C 1
ATOM 1174 O O . ASP A 1 149 ? -4.728 -10.776 0.497 1.00 86.50 149 ASP A O 1
ATOM 1178 N N . GLY A 1 150 ? -6.207 -11.825 1.814 1.00 79.50 150 GLY A N 1
ATOM 1179 C CA . GLY A 1 150 ? -5.357 -12.983 2.062 1.00 79.50 150 GLY A CA 1
ATOM 1180 C C . GLY A 1 150 ? -5.071 -13.809 0.805 1.00 79.50 150 GLY A C 1
ATOM 1181 O O . GLY A 1 150 ? -3.988 -14.396 0.719 1.00 79.50 150 GLY A O 1
ATOM 1182 N N . PHE A 1 151 ? -5.989 -13.844 -0.167 1.00 81.69 151 PHE A N 1
ATOM 1183 C CA . PHE A 1 151 ? -5.802 -14.556 -1.433 1.00 81.69 151 PHE A CA 1
ATOM 1184 C C . PHE A 1 151 ? -4.799 -13.841 -2.336 1.00 81.69 151 PHE A C 1
ATOM 1186 O O . PHE A 1 151 ? -3.869 -14.488 -2.819 1.00 81.69 151 PHE A O 1
ATOM 1193 N N . GLU A 1 152 ? -4.919 -12.520 -2.500 1.00 84.19 152 GLU A N 1
ATOM 1194 C CA . GLU A 1 152 ? -3.943 -11.702 -3.231 1.00 84.19 152 GLU A CA 1
ATOM 1195 C C . GLU A 1 152 ? -2.533 -11.861 -2.641 1.00 84.19 152 GLU A C 1
ATOM 1197 O O . GLU A 1 152 ? -1.581 -12.176 -3.361 1.00 84.19 152 GLU A O 1
ATOM 1202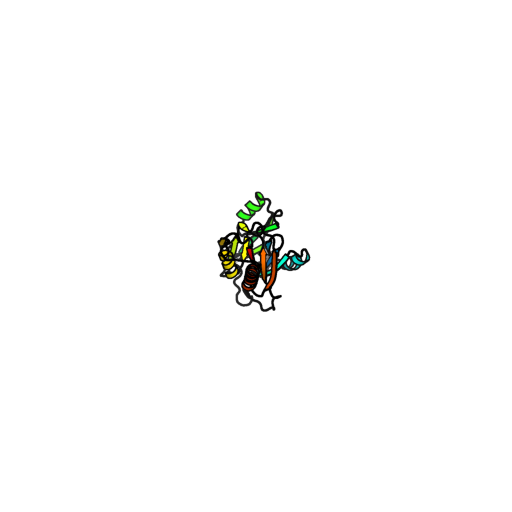 N N . LYS A 1 153 ? -2.409 -11.785 -1.307 1.00 90.69 153 LYS A N 1
ATOM 1203 C CA . LYS A 1 153 ? -1.145 -12.059 -0.607 1.00 90.69 153 LYS A CA 1
ATOM 1204 C C . LYS A 1 153 ? -0.605 -13.454 -0.918 1.00 90.69 153 LYS A C 1
ATOM 1206 O O . LYS A 1 153 ? 0.566 -13.590 -1.268 1.00 90.69 153 LYS A O 1
ATOM 1211 N N . ASN A 1 154 ? -1.425 -14.500 -0.791 1.00 77.44 154 ASN A N 1
ATOM 1212 C CA . ASN A 1 154 ? -0.991 -15.877 -1.054 1.00 77.44 154 ASN A CA 1
ATOM 1213 C C . ASN A 1 154 ? -0.551 -16.061 -2.513 1.00 77.44 154 ASN A C 1
ATOM 1215 O O . ASN A 1 154 ? 0.445 -16.734 -2.777 1.00 77.44 154 ASN A O 1
ATOM 1219 N N . SER A 1 155 ? -1.251 -15.421 -3.453 1.00 80.31 155 SER A N 1
ATOM 1220 C CA . SER A 1 155 ? -0.893 -15.447 -4.867 1.00 80.31 155 SER A CA 1
ATOM 1221 C C . SER A 1 155 ? 0.469 -14.803 -5.121 1.00 80.31 155 SER A C 1
ATOM 1223 O O . SER A 1 155 ? 1.254 -15.362 -5.885 1.00 80.31 155 SER A O 1
ATOM 1225 N N . LEU A 1 156 ? 0.780 -13.664 -4.500 1.00 82.19 156 LEU A N 1
ATOM 1226 C CA . LEU A 1 156 ? 2.087 -13.013 -4.646 1.00 82.19 156 LEU A CA 1
ATOM 1227 C C . LEU A 1 156 ? 3.205 -13.865 -4.039 1.00 82.19 156 LEU A C 1
ATOM 1229 O O . LEU A 1 156 ? 4.236 -14.079 -4.678 1.00 82.19 156 LEU A O 1
ATOM 1233 N N . VAL A 1 157 ? 2.973 -14.432 -2.852 1.00 83.06 157 VAL A N 1
ATOM 1234 C CA . VAL A 1 157 ? 3.937 -15.323 -2.188 1.00 83.06 157 VAL A CA 1
ATOM 1235 C C . VAL A 1 157 ? 4.240 -16.556 -3.038 1.00 83.06 157 VAL A C 1
ATOM 1237 O O . VAL A 1 157 ? 5.403 -16.909 -3.210 1.00 83.06 157 VAL A O 1
ATOM 1240 N N . SER A 1 158 ? 3.223 -17.165 -3.658 1.00 83.75 158 SER A N 1
ATOM 1241 C CA . SER A 1 158 ? 3.421 -18.309 -4.564 1.00 83.75 158 SER A CA 1
ATOM 1242 C C . SER A 1 158 ? 4.287 -17.988 -5.792 1.00 83.75 158 SER A C 1
ATOM 1244 O O . SER A 1 158 ? 4.847 -18.892 -6.404 1.00 83.75 158 SER A O 1
ATOM 1246 N N . ARG A 1 159 ? 4.431 -16.699 -6.134 1.00 79.12 159 ARG A N 1
ATOM 1247 C CA . ARG A 1 159 ? 5.243 -16.184 -7.248 1.00 79.12 159 ARG A CA 1
ATOM 1248 C C . ARG A 1 159 ? 6.601 -15.639 -6.791 1.00 79.12 159 ARG A C 1
ATOM 1250 O O . ARG A 1 159 ? 7.233 -14.882 -7.520 1.00 79.12 159 ARG A O 1
ATOM 1257 N N . GLY A 1 160 ? 7.037 -15.988 -5.581 1.00 83.44 160 GLY A N 1
ATOM 1258 C CA . GLY A 1 160 ? 8.357 -15.631 -5.059 1.00 83.44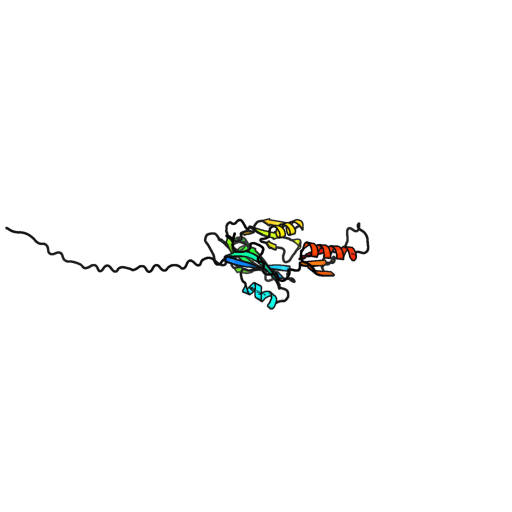 160 GLY A CA 1
ATOM 1259 C C . GLY A 1 160 ? 8.425 -14.295 -4.319 1.00 83.44 160 GLY A C 1
ATOM 1260 O O . GLY A 1 160 ? 9.517 -13.887 -3.929 1.00 83.44 160 GLY A O 1
ATOM 1261 N N . TRP A 1 161 ? 7.295 -13.620 -4.074 1.00 92.38 161 TRP A N 1
ATOM 1262 C CA . TRP A 1 161 ? 7.295 -12.475 -3.163 1.00 92.38 161 TRP A CA 1
ATOM 1263 C C . TRP A 1 161 ? 7.520 -12.949 -1.725 1.00 92.38 161 TRP A C 1
ATOM 1265 O O . TRP A 1 161 ? 6.931 -13.926 -1.259 1.00 92.38 161 TRP A O 1
ATOM 1275 N N . LYS A 1 162 ? 8.346 -12.219 -0.983 1.00 93.81 162 LYS A N 1
ATOM 1276 C CA . LYS A 1 162 ? 8.586 -12.448 0.436 1.00 93.81 162 LYS A CA 1
ATOM 1277 C C . LYS A 1 162 ? 7.413 -11.907 1.244 1.00 93.81 162 LYS A C 1
ATOM 1279 O O . LYS A 1 162 ? 7.115 -10.719 1.190 1.00 93.81 162 LYS A O 1
ATOM 1284 N N . TYR A 1 163 ? 6.774 -12.762 2.034 1.00 96.62 163 TYR A N 1
ATOM 1285 C CA . TYR A 1 163 ? 5.812 -12.311 3.035 1.00 96.62 163 TYR A CA 1
ATOM 1286 C C . TYR A 1 163 ? 6.539 -11.641 4.203 1.00 96.62 163 TYR A C 1
ATOM 1288 O O . TYR A 1 163 ? 7.391 -12.263 4.835 1.00 96.62 163 TYR A O 1
ATOM 1296 N N . GLU A 1 164 ? 6.201 -10.384 4.487 1.00 93.25 164 GLU A N 1
ATOM 1297 C CA . GLU A 1 164 ? 6.816 -9.613 5.576 1.00 93.25 164 GLU A CA 1
ATOM 1298 C C . GLU A 1 164 ? 5.975 -9.601 6.855 1.00 93.25 164 GLU A C 1
ATOM 1300 O O . GLU A 1 164 ? 6.433 -9.126 7.891 1.00 93.25 164 GLU A O 1
ATOM 1305 N N . GLY A 1 165 ? 4.759 -10.150 6.802 1.00 95.44 165 GLY A N 1
ATOM 1306 C CA . GLY A 1 165 ? 3.856 -10.226 7.943 1.00 95.44 165 GLY A CA 1
ATOM 1307 C C . GLY A 1 165 ? 2.615 -9.348 7.806 1.00 95.44 165 GLY A C 1
ATOM 1308 O O . GLY A 1 165 ? 2.294 -8.799 6.747 1.00 95.44 165 GLY A O 1
ATOM 1309 N N . VAL A 1 166 ? 1.895 -9.246 8.922 1.00 96.81 166 VAL A N 1
ATOM 1310 C CA . VAL A 1 166 ? 0.791 -8.300 9.093 1.00 96.81 166 VAL A CA 1
ATOM 1311 C C . VAL A 1 166 ? 1.398 -6.930 9.369 1.00 96.81 166 VAL A C 1
ATOM 1313 O O . VAL A 1 166 ? 2.070 -6.748 10.381 1.00 96.81 166 VAL A O 1
ATOM 1316 N N . ALA A 1 167 ? 1.167 -5.977 8.473 1.00 96.38 167 ALA A N 1
ATOM 1317 C CA . ALA A 1 167 ? 1.680 -4.620 8.617 1.00 96.38 167 ALA A CA 1
ATOM 1318 C C . ALA A 1 167 ? 0.833 -3.794 9.594 1.00 96.38 167 ALA A C 1
ATOM 1320 O O . ALA A 1 167 ? 1.368 -2.993 10.358 1.00 96.38 167 ALA A O 1
ATOM 1321 N N . TRP A 1 168 ? -0.487 -3.997 9.569 1.00 97.69 168 TRP A N 1
ATOM 1322 C CA . TRP A 1 168 ? -1.465 -3.432 10.501 1.00 97.69 168 TRP A CA 1
ATOM 1323 C C . TRP A 1 168 ? -2.809 -4.160 10.355 1.00 97.69 168 TRP A C 1
ATOM 1325 O O . TRP A 1 168 ? -2.921 -5.137 9.615 1.00 97.69 168 TRP A O 1
ATOM 1335 N N . TYR A 1 169 ? -3.844 -3.679 11.043 1.00 96.44 169 TYR A N 1
ATOM 1336 C CA . TYR A 1 169 ? -5.202 -4.199 10.924 1.00 96.44 169 TYR A CA 1
ATOM 1337 C C . TYR A 1 169 ? -6.154 -3.167 10.321 1.00 96.44 169 TYR A C 1
ATOM 1339 O O . TYR A 1 169 ? -5.980 -1.968 10.510 1.00 96.44 169 TYR A O 1
ATOM 1347 N N . ALA A 1 170 ? -7.173 -3.639 9.616 1.00 95.62 170 ALA A N 1
ATOM 1348 C CA . ALA A 1 170 ? -8.311 -2.862 9.148 1.00 95.62 170 ALA A CA 1
ATOM 1349 C C . ALA A 1 170 ? -9.481 -2.949 10.141 1.00 95.62 170 ALA A C 1
ATOM 1351 O O . ALA A 1 170 ? -9.500 -3.797 11.040 1.00 95.62 170 ALA A O 1
ATOM 1352 N N . ILE A 1 171 ? -10.481 -2.084 9.982 1.00 90.94 171 ILE A N 1
ATOM 1353 C CA . ILE A 1 171 ? -11.698 -2.106 10.805 1.00 90.94 171 ILE A CA 1
ATOM 1354 C C . ILE A 1 171 ? -12.460 -3.421 10.584 1.00 90.94 171 ILE A C 1
ATOM 1356 O O . ILE A 1 171 ? -12.787 -3.789 9.457 1.00 90.94 171 ILE A O 1
ATOM 1360 N N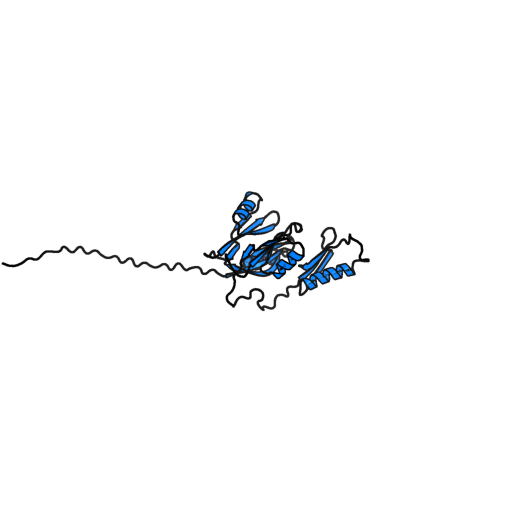 . ALA A 1 172 ? -12.782 -4.116 11.676 1.00 79.25 172 ALA A N 1
ATOM 1361 C CA . ALA A 1 172 ? -13.745 -5.210 11.667 1.00 79.25 172 ALA A CA 1
ATOM 1362 C C . ALA A 1 172 ? -15.153 -4.612 11.806 1.00 79.25 172 ALA A C 1
ATOM 1364 O O . ALA A 1 172 ? -15.535 -4.162 12.882 1.00 79.25 172 ALA A O 1
ATOM 1365 N N . GLY A 1 173 ? -15.907 -4.525 10.710 1.00 65.00 173 GLY A N 1
ATOM 1366 C CA . GLY A 1 173 ? -17.270 -3.987 10.755 1.00 65.00 173 GLY A CA 1
ATOM 1367 C C . GLY A 1 173 ? -18.228 -4.863 11.576 1.00 65.00 173 GLY A C 1
ATOM 1368 O O . GLY A 1 173 ? -18.214 -6.084 11.429 1.00 65.00 173 GLY A O 1
ATOM 1369 N N . ASN A 1 174 ? -19.096 -4.232 12.378 1.00 40.78 174 ASN A N 1
ATOM 1370 C CA . ASN A 1 174 ? -20.408 -4.792 12.717 1.00 40.78 174 ASN A CA 1
ATOM 1371 C C . ASN A 1 174 ? -21.300 -4.594 11.473 1.00 40.78 174 ASN A C 1
ATOM 1373 O O . ASN A 1 174 ? -21.263 -3.523 10.869 1.00 40.78 174 ASN A O 1
ATOM 1377 N N . SER A 1 175 ? -21.998 -5.641 11.037 1.00 45.75 175 SER A N 1
ATOM 1378 C CA . SER A 1 175 ? -22.708 -5.792 9.753 1.00 45.75 175 SER A CA 1
ATOM 1379 C C . SER A 1 175 ? -23.233 -4.497 9.101 1.00 45.75 175 SER A C 1
ATOM 1381 O O . SER A 1 175 ? -24.129 -3.849 9.634 1.00 45.75 175 SER A O 1
ATOM 1383 N N . GLY A 1 176 ? -22.714 -4.156 7.911 1.00 35.78 176 GLY A N 1
ATOM 1384 C CA . GLY A 1 176 ? -23.231 -3.056 7.077 1.00 35.78 176 GLY A CA 1
ATOM 1385 C C . GLY A 1 176 ? -22.259 -2.493 6.029 1.00 35.78 176 GLY A C 1
ATOM 1386 O O . GLY A 1 176 ? -22.688 -1.901 5.045 1.00 35.78 176 GLY A O 1
ATOM 1387 N N . GLY A 1 177 ? -20.953 -2.711 6.188 1.00 33.97 177 GLY A N 1
ATOM 1388 C CA . GLY A 1 177 ? -19.945 -2.389 5.176 1.00 33.97 177 GLY A CA 1
ATOM 1389 C C . GLY A 1 177 ? -19.354 -3.674 4.628 1.00 33.97 177 GLY A C 1
ATOM 1390 O O . GLY A 1 177 ? -18.737 -4.431 5.375 1.00 33.97 177 GLY A O 1
ATOM 1391 N N . ASN A 1 178 ? -19.567 -3.947 3.345 1.00 37.06 178 ASN A N 1
ATOM 1392 C CA . ASN A 1 178 ? -18.986 -5.106 2.690 1.00 37.06 178 ASN A CA 1
ATOM 1393 C C . ASN A 1 178 ? -17.463 -5.085 2.817 1.00 37.06 178 ASN A C 1
ATOM 1395 O O . ASN A 1 178 ? -16.765 -4.378 2.092 1.00 37.06 178 ASN A O 1
ATOM 1399 N N . ASN A 1 179 ? -16.959 -5.924 3.714 1.00 46.62 179 ASN A N 1
ATOM 1400 C CA . ASN A 1 179 ? -15.592 -6.397 3.682 1.00 46.62 179 ASN A CA 1
ATOM 1401 C C . ASN A 1 179 ? -15.453 -7.288 2.439 1.00 46.62 179 ASN A C 1
ATOM 1403 O O . ASN A 1 179 ? -15.645 -8.497 2.532 1.00 46.62 179 ASN A O 1
ATOM 1407 N N . GLY A 1 180 ? -15.184 -6.672 1.284 1.00 42.09 180 GLY A N 1
ATOM 1408 C CA . GLY A 1 180 ? -14.875 -7.367 0.032 1.00 42.09 180 GLY A CA 1
ATOM 1409 C C . GLY A 1 180 ? -16.022 -7.573 -0.968 1.00 42.09 180 GLY A C 1
ATOM 1410 O O . GLY A 1 180 ? -15.948 -8.513 -1.747 1.00 42.09 180 GLY A O 1
ATOM 1411 N N . GLY A 1 181 ? -17.067 -6.737 -1.006 1.00 33.56 181 GLY A N 1
ATOM 1412 C CA . GLY A 1 181 ? -18.094 -6.904 -2.051 1.00 33.56 181 GLY A CA 1
ATOM 1413 C C . GLY A 1 181 ? -19.370 -6.089 -1.892 1.00 33.56 181 GLY A C 1
ATOM 1414 O O . GLY A 1 181 ? -20.390 -6.623 -1.484 1.00 33.56 181 GLY A O 1
ATOM 1415 N N . GLY A 1 182 ? -19.338 -4.797 -2.225 1.00 27.69 182 GLY A N 1
ATOM 1416 C CA . GLY A 1 182 ? -20.559 -4.046 -2.526 1.00 27.69 182 GLY A CA 1
ATOM 1417 C C . GLY A 1 182 ? -20.975 -4.269 -3.969 1.00 27.69 182 GLY A C 1
ATOM 1418 O O . GLY A 1 182 ? -20.212 -3.938 -4.869 1.00 27.69 182 GLY A O 1
ATOM 1419 N N . ASN A 1 183 ? -22.187 -4.790 -4.177 1.00 33.91 183 ASN A N 1
ATOM 1420 C CA . ASN A 1 183 ? -22.882 -4.794 -5.463 1.00 33.91 183 ASN A CA 1
ATOM 1421 C C . ASN A 1 183 ? -23.232 -3.355 -5.886 1.00 33.91 183 ASN A C 1
ATOM 1423 O O . ASN A 1 183 ? -24.374 -2.916 -5.820 1.00 33.91 183 ASN A O 1
ATOM 1427 N N . THR A 1 184 ? -22.227 -2.594 -6.289 1.00 32.22 184 THR A N 1
ATOM 1428 C CA . THR A 1 184 ? -22.349 -1.756 -7.476 1.00 32.22 184 THR A CA 1
ATOM 1429 C C . THR A 1 184 ? -21.771 -2.618 -8.576 1.00 32.22 184 THR A C 1
ATOM 1431 O O . THR A 1 184 ? -20.668 -3.117 -8.354 1.00 32.22 184 THR A O 1
ATOM 1434 N N . THR A 1 185 ? -22.455 -2.833 -9.705 1.00 28.30 185 THR A N 1
ATOM 1435 C CA . THR A 1 185 ? -21.804 -3.428 -10.883 1.00 28.30 185 THR A CA 1
ATOM 1436 C C . THR A 1 185 ? -20.458 -2.733 -11.042 1.00 28.30 185 THR A C 1
ATOM 1438 O O . THR A 1 185 ? -20.448 -1.520 -11.294 1.00 28.30 185 THR A O 1
ATOM 1441 N N . PRO A 1 186 ? -19.342 -3.437 -10.778 1.00 35.44 186 PRO A N 1
ATOM 1442 C CA . PRO A 1 186 ? -18.033 -2.833 -10.894 1.00 35.44 186 PRO A CA 1
ATOM 1443 C C . PRO A 1 186 ? -17.935 -2.325 -12.334 1.00 35.44 186 PRO A C 1
ATOM 1445 O O . PRO A 1 186 ? -18.484 -2.985 -13.224 1.00 35.44 186 PRO A O 1
ATOM 1448 N N . PRO A 1 187 ? -17.247 -1.209 -12.638 1.00 39.88 187 PRO A N 1
ATOM 1449 C CA . PRO A 1 187 ? -16.623 -1.163 -13.952 1.00 39.88 187 PRO A CA 1
ATOM 1450 C C . PRO A 1 187 ? -15.832 -2.465 -14.028 1.00 39.88 187 PRO A C 1
ATOM 1452 O O . PRO A 1 187 ? -14.961 -2.660 -13.181 1.00 39.88 187 PRO A O 1
ATOM 1455 N N . THR A 1 188 ? -16.259 -3.394 -14.894 1.00 37.69 188 THR A N 1
ATOM 1456 C CA . THR A 1 188 ? -15.743 -4.762 -14.962 1.00 37.69 188 THR A CA 1
ATOM 1457 C C . THR A 1 188 ? -14.238 -4.669 -14.806 1.00 37.69 188 THR A C 1
ATOM 1459 O O . THR A 1 188 ? -13.579 -4.048 -15.640 1.00 37.69 188 THR A O 1
ATOM 1462 N N . THR A 1 189 ? -13.705 -5.120 -13.667 1.00 53.03 189 THR A N 1
ATOM 1463 C CA . THR A 1 189 ? -12.272 -5.035 -13.399 1.00 53.03 189 THR A CA 1
ATOM 1464 C C . THR A 1 189 ? -11.644 -6.040 -14.328 1.00 53.03 189 THR A C 1
ATOM 1466 O O . THR A 1 189 ? -11.594 -7.230 -14.030 1.00 53.03 189 THR A O 1
ATOM 1469 N N . THR A 1 190 ? -11.286 -5.573 -15.515 1.00 64.06 190 THR A N 1
ATOM 1470 C CA . THR A 1 190 ? -10.705 -6.440 -16.509 1.00 64.06 190 THR A CA 1
ATOM 1471 C C . THR A 1 190 ? -9.216 -6.542 -16.237 1.00 64.06 190 THR A C 1
ATOM 1473 O O . THR A 1 190 ? -8.504 -5.540 -16.331 1.00 64.06 190 THR A O 1
ATOM 1476 N N . PHE A 1 191 ? -8.746 -7.736 -15.912 1.00 69.31 191 PHE A N 1
ATOM 1477 C CA . PHE A 1 191 ? -7.330 -8.028 -15.743 1.00 69.31 191 PHE A CA 1
ATOM 1478 C C . PHE A 1 191 ? -6.619 -7.982 -17.096 1.00 69.31 191 PHE A C 1
ATOM 1480 O O . PHE A 1 191 ? -7.237 -8.177 -18.148 1.00 69.31 191 PHE A O 1
ATOM 1487 N N . THR A 1 192 ? -5.323 -7.679 -17.069 1.00 75.56 192 THR A N 1
ATOM 1488 C CA . THR A 1 192 ? -4.465 -7.567 -18.246 1.00 75.56 192 THR A CA 1
ATOM 1489 C C . THR A 1 192 ? -3.374 -8.625 -18.203 1.00 75.56 192 THR A C 1
ATOM 1491 O O . THR A 1 192 ? -2.507 -8.601 -17.334 1.00 75.56 192 THR A O 1
ATOM 1494 N N . GLY A 1 193 ? -3.399 -9.549 -19.160 1.00 77.38 193 GLY A N 1
ATOM 1495 C CA . GLY A 1 193 ? -2.295 -10.467 -19.413 1.00 77.38 193 GLY A CA 1
ATOM 1496 C C . GLY A 1 193 ? -1.164 -9.739 -20.131 1.00 77.38 193 GLY A C 1
ATOM 1497 O O . GLY A 1 193 ? -1.421 -8.828 -20.917 1.00 77.38 193 GLY A O 1
ATOM 1498 N N . TRP A 1 194 ? 0.083 -10.130 -19.887 1.00 83.06 194 TRP A N 1
ATOM 1499 C CA . TRP A 1 194 ? 1.254 -9.559 -20.547 1.00 83.06 194 TRP A CA 1
ATOM 1500 C C . TRP A 1 194 ? 2.331 -10.610 -20.810 1.00 83.06 194 TRP A C 1
ATOM 1502 O O . TRP A 1 194 ? 2.473 -11.571 -20.057 1.00 83.06 194 TRP A O 1
ATOM 1512 N N . VAL A 1 195 ? 3.130 -10.383 -21.851 1.00 78.19 195 VAL A N 1
ATOM 1513 C CA . VAL A 1 195 ? 4.348 -11.133 -22.177 1.00 78.19 195 VAL A CA 1
ATOM 1514 C C . VAL A 1 195 ? 5.469 -10.133 -22.428 1.00 78.19 195 VAL A C 1
ATOM 1516 O O . VAL A 1 195 ? 5.280 -9.147 -23.143 1.00 78.19 195 VAL A O 1
ATOM 1519 N N . LYS A 1 196 ? 6.640 -10.374 -21.845 1.00 79.31 196 LYS A N 1
ATOM 1520 C CA . LYS A 1 196 ? 7.862 -9.592 -22.028 1.00 79.31 196 LYS A CA 1
ATOM 1521 C C . LYS A 1 196 ? 8.941 -10.433 -22.693 1.00 79.31 196 LYS A C 1
ATOM 1523 O O . LYS A 1 196 ? 9.028 -11.629 -22.435 1.00 79.31 196 LYS A O 1
ATOM 1528 N N . ASN A 1 197 ? 9.788 -9.799 -23.496 1.00 76.62 197 ASN A N 1
ATOM 1529 C CA . ASN A 1 197 ? 11.000 -10.427 -24.017 1.00 76.62 197 ASN A CA 1
ATOM 1530 C C . ASN A 1 197 ? 12.129 -10.466 -22.963 1.00 76.62 197 ASN A C 1
ATOM 1532 O O . ASN A 1 197 ? 11.970 -9.972 -21.845 1.00 76.62 197 ASN A O 1
ATOM 1536 N N . LYS A 1 198 ? 13.289 -11.017 -23.334 1.00 69.38 198 LYS A N 1
ATOM 1537 C CA . LYS A 1 198 ? 14.472 -11.145 -22.465 1.00 69.38 198 LYS A CA 1
ATOM 1538 C C . LYS A 1 198 ? 15.052 -9.805 -21.998 1.00 69.38 198 LYS A C 1
ATOM 1540 O O . LYS A 1 198 ? 15.747 -9.765 -20.993 1.00 69.38 198 LYS A O 1
ATOM 1545 N N . GLU A 1 199 ? 14.762 -8.717 -22.714 1.00 67.81 199 GLU A N 1
ATOM 1546 C CA . GLU A 1 199 ? 15.134 -7.354 -22.319 1.00 67.81 199 GLU A CA 1
ATOM 1547 C C . GLU A 1 199 ? 14.077 -6.699 -21.403 1.00 67.81 199 GLU A C 1
ATOM 1549 O O . GLU A 1 199 ? 14.199 -5.529 -21.054 1.00 67.81 199 GLU A O 1
ATOM 1554 N N . GLY A 1 200 ? 13.019 -7.425 -21.019 1.00 65.31 200 GLY A N 1
ATOM 1555 C CA . GLY A 1 200 ? 11.947 -6.932 -20.150 1.00 65.31 200 GLY A CA 1
ATOM 1556 C C . GLY A 1 200 ? 10.901 -6.059 -20.853 1.00 65.31 200 GLY A C 1
ATOM 1557 O O . GLY A 1 200 ? 9.990 -5.548 -20.196 1.00 65.31 200 GLY A O 1
ATOM 1558 N N . LYS A 1 201 ? 10.980 -5.900 -22.179 1.00 67.44 201 LYS A N 1
ATOM 1559 C CA . LYS A 1 201 ? 10.020 -5.118 -22.968 1.00 67.44 201 LYS A CA 1
ATOM 1560 C C . LYS A 1 201 ? 8.740 -5.916 -23.186 1.00 67.44 201 LYS A C 1
ATOM 1562 O O . LYS A 1 201 ? 8.810 -7.060 -23.627 1.00 67.44 201 LYS A O 1
ATOM 1567 N N . ILE A 1 202 ? 7.578 -5.306 -22.936 1.00 77.25 202 ILE A N 1
ATOM 1568 C CA . ILE A 1 202 ? 6.274 -5.915 -23.237 1.00 77.25 202 ILE A CA 1
ATOM 1569 C C . ILE A 1 202 ? 6.155 -6.102 -24.755 1.00 77.25 202 ILE A C 1
ATOM 1571 O O . ILE A 1 202 ? 6.233 -5.135 -25.514 1.00 77.25 202 ILE A O 1
ATOM 1575 N N . ILE A 1 203 ? 5.981 -7.351 -25.178 1.00 80.81 203 ILE A N 1
ATOM 1576 C CA . ILE A 1 203 ? 5.796 -7.762 -26.576 1.00 80.81 203 ILE A CA 1
ATOM 1577 C C . ILE A 1 203 ? 4.361 -8.201 -26.867 1.00 80.81 203 ILE A C 1
ATOM 1579 O O . ILE A 1 203 ? 3.944 -8.199 -28.020 1.00 80.81 203 ILE A O 1
ATOM 1583 N N . TRP A 1 204 ? 3.594 -8.519 -25.825 1.00 86.06 204 TRP A N 1
ATOM 1584 C CA . TRP A 1 204 ? 2.166 -8.776 -25.926 1.00 86.06 204 TRP A CA 1
ATOM 1585 C C . TRP A 1 204 ? 1.463 -8.327 -24.653 1.00 86.06 204 TRP A C 1
ATOM 1587 O O . TRP A 1 204 ? 2.000 -8.479 -23.556 1.00 86.06 204 TRP A O 1
ATOM 1597 N N . GLN A 1 205 ? 0.262 -7.775 -24.794 1.00 84.44 205 GLN A N 1
ATOM 1598 C CA . GLN A 1 205 ? -0.631 -7.515 -23.674 1.00 84.44 205 GLN A CA 1
ATOM 1599 C C . GLN A 1 205 ? -2.083 -7.563 -24.137 1.00 84.44 205 GLN A C 1
ATOM 1601 O O . GLN A 1 205 ? -2.401 -7.097 -25.232 1.00 84.44 205 GLN A O 1
ATOM 1606 N N . GLN A 1 206 ? -2.965 -8.073 -23.287 1.00 77.56 206 GLN A N 1
ATOM 1607 C CA . GLN A 1 206 ? -4.397 -8.102 -23.550 1.00 77.56 206 GLN A CA 1
ATOM 1608 C C . GLN A 1 206 ? -5.148 -7.815 -22.255 1.00 77.56 206 GLN A C 1
ATOM 1610 O O . GLN A 1 206 ? -4.953 -8.504 -21.263 1.00 77.56 206 GLN A O 1
ATOM 1615 N N . GLY A 1 207 ? -5.977 -6.772 -22.259 1.00 79.19 207 GLY A N 1
ATOM 1616 C CA . GLY A 1 207 ? -6.959 -6.518 -21.205 1.00 79.19 207 GLY A CA 1
ATOM 1617 C C . GLY A 1 207 ? -8.274 -7.238 -21.498 1.00 79.19 207 GLY A C 1
ATOM 1618 O O . GLY A 1 207 ? -8.426 -7.871 -22.541 1.00 79.19 207 GLY A O 1
ATOM 1619 N N . GLY A 1 208 ? -9.258 -7.089 -20.619 1.00 80.19 208 GLY A N 1
ATOM 1620 C CA . GLY A 1 208 ? -10.611 -7.620 -20.851 1.00 80.19 208 GLY A CA 1
ATOM 1621 C C . GLY A 1 208 ? -10.968 -8.874 -20.051 1.00 80.19 208 GLY A C 1
ATOM 1622 O O . GLY A 1 208 ? -12.091 -9.348 -20.165 1.00 80.19 208 GLY A O 1
ATOM 1623 N N . PHE A 1 209 ? -10.050 -9.415 -19.248 1.00 77.12 209 PHE A N 1
ATOM 1624 C CA . PHE A 1 209 ? -10.263 -10.691 -18.560 1.00 77.12 209 PHE A CA 1
ATOM 1625 C C . PHE A 1 209 ? -11.013 -10.525 -17.245 1.00 77.12 209 PHE A C 1
ATOM 1627 O O . PHE A 1 209 ? -10.713 -9.617 -16.481 1.00 77.12 209 PHE A O 1
ATOM 1634 N N . ASN A 1 210 ? -11.936 -11.428 -16.928 1.00 74.12 210 ASN A N 1
ATOM 1635 C CA . ASN A 1 210 ? -12.719 -11.337 -15.695 1.00 74.12 210 ASN A CA 1
ATOM 1636 C C . ASN A 1 210 ? -11.936 -11.840 -14.478 1.00 74.12 210 ASN A C 1
ATOM 1638 O O . ASN A 1 210 ? -12.323 -11.567 -13.343 1.00 74.12 210 ASN A O 1
ATOM 1642 N N . THR A 1 211 ? -10.829 -12.564 -14.696 1.00 66.56 211 THR A N 1
ATOM 1643 C CA .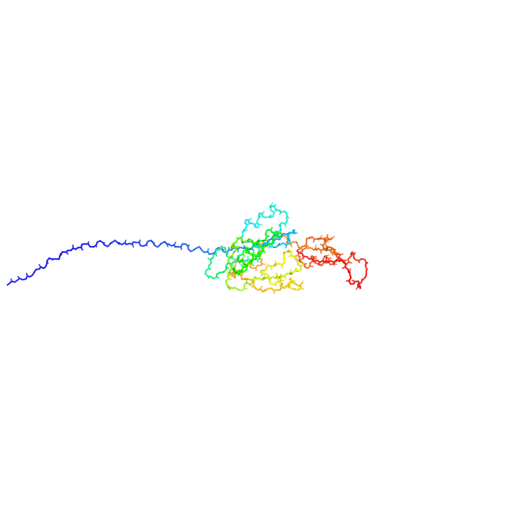 THR A 1 211 ? -9.933 -13.030 -13.629 1.00 66.56 211 THR A CA 1
ATOM 1644 C C . THR A 1 211 ? -8.445 -12.900 -13.995 1.00 66.56 211 THR A C 1
ATOM 1646 O O . THR A 1 211 ? -8.063 -13.027 -15.159 1.00 66.56 211 THR A O 1
ATOM 1649 N N . LEU A 1 212 ? -7.567 -12.731 -12.991 1.00 56.97 212 LEU A N 1
ATOM 1650 C CA . LEU A 1 212 ? -6.102 -12.823 -13.167 1.00 56.97 212 LEU A CA 1
ATOM 1651 C C . LEU A 1 212 ? -5.673 -14.169 -13.766 1.00 56.97 212 LEU A C 1
ATOM 1653 O O . LEU A 1 212 ? -4.663 -14.244 -14.462 1.00 56.97 212 LEU A O 1
ATOM 1657 N N . LYS A 1 213 ? -6.428 -15.238 -13.480 1.00 67.88 213 LYS A N 1
ATOM 1658 C CA . LYS A 1 213 ? -6.175 -16.574 -14.026 1.00 67.88 213 LYS A CA 1
ATOM 1659 C C . LYS A 1 213 ? -6.413 -16.591 -15.533 1.00 67.88 213 LYS A C 1
ATOM 1661 O O . LYS A 1 213 ? -5.546 -17.058 -16.256 1.00 67.88 213 LYS A O 1
ATOM 1666 N N . GLU A 1 214 ? -7.538 -16.049 -15.995 1.00 70.25 214 GLU A N 1
ATOM 1667 C CA . GLU A 1 214 ? -7.837 -15.905 -17.425 1.00 70.25 214 GLU A CA 1
ATOM 1668 C C . GLU A 1 214 ? -6.796 -15.027 -18.126 1.00 70.25 214 GLU A C 1
ATOM 1670 O O . GLU A 1 214 ? -6.268 -15.416 -19.162 1.00 70.25 214 GLU A O 1
ATOM 1675 N N . ALA A 1 215 ? -6.423 -13.899 -17.517 1.00 68.19 215 ALA A N 1
ATOM 1676 C CA . ALA A 1 215 ? -5.395 -13.008 -18.050 1.00 68.19 215 ALA A CA 1
ATOM 1677 C C . ALA A 1 215 ? -4.016 -13.673 -18.164 1.00 68.19 215 ALA A C 1
ATOM 1679 O O . ALA A 1 215 ? -3.343 -13.562 -19.189 1.00 68.19 215 ALA A O 1
ATOM 1680 N N . SER A 1 216 ? -3.591 -14.391 -17.123 1.00 62.19 216 SER A N 1
ATOM 1681 C CA . SER A 1 216 ? -2.306 -15.090 -17.118 1.00 62.19 216 SER A CA 1
ATOM 1682 C C . SER A 1 216 ? -2.314 -16.309 -18.039 1.00 62.19 216 SER A C 1
ATOM 1684 O O . SER A 1 216 ? -1.272 -16.629 -18.609 1.00 62.19 216 SER A O 1
ATOM 1686 N N . GLN A 1 217 ? -3.457 -16.989 -18.178 1.00 74.69 217 GLN A N 1
ATOM 1687 C CA . GLN A 1 217 ? -3.618 -18.110 -19.099 1.00 74.69 217 GLN A CA 1
ATOM 1688 C C . GLN A 1 217 ? -3.552 -17.624 -20.544 1.00 74.69 217 GLN A C 1
ATOM 1690 O O . GLN A 1 217 ? -2.796 -18.184 -21.321 1.00 74.69 217 GLN A O 1
ATOM 1695 N N . ALA A 1 218 ? -4.222 -16.521 -20.880 1.00 74.75 218 ALA A N 1
ATOM 1696 C CA . ALA A 1 218 ? -4.129 -15.932 -22.211 1.00 74.75 218 ALA A CA 1
ATOM 1697 C C . ALA A 1 218 ? -2.693 -15.506 -22.567 1.00 74.75 218 ALA A C 1
ATOM 1699 O O . ALA A 1 218 ? -2.257 -15.692 -23.701 1.00 74.75 218 ALA A O 1
ATOM 1700 N N . ALA A 1 219 ? -1.930 -14.994 -21.594 1.00 76.81 219 ALA A N 1
ATOM 1701 C CA . ALA A 1 219 ? -0.512 -14.695 -21.785 1.00 76.81 219 ALA A CA 1
ATOM 1702 C C . ALA A 1 219 ? 0.323 -15.961 -22.044 1.00 76.81 219 ALA A C 1
ATOM 1704 O O . ALA A 1 219 ? 1.185 -15.964 -22.923 1.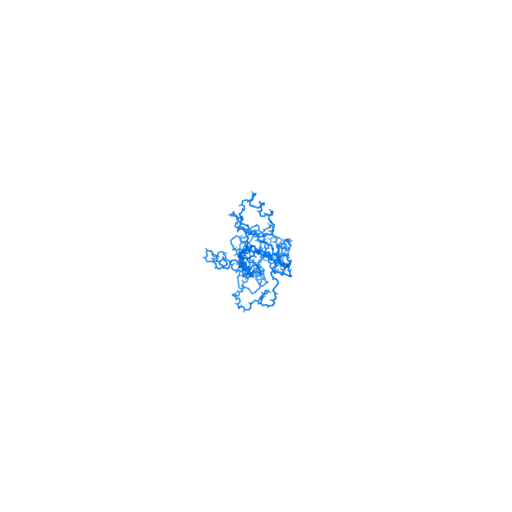00 76.81 219 ALA A O 1
ATOM 1705 N N . ALA A 1 220 ? 0.036 -17.049 -21.323 1.00 74.56 220 ALA A N 1
ATOM 1706 C CA . ALA A 1 220 ? 0.675 -18.346 -21.533 1.00 74.56 220 ALA A CA 1
ATOM 1707 C C . ALA A 1 220 ? 0.307 -18.957 -22.898 1.00 74.56 220 ALA A C 1
ATOM 1709 O O . ALA A 1 220 ? 1.174 -19.463 -23.606 1.00 74.56 220 ALA A O 1
ATOM 1710 N N . ASP A 1 221 ? -0.960 -18.871 -23.300 1.00 80.19 221 ASP A N 1
ATOM 1711 C CA . ASP A 1 221 ? -1.463 -19.392 -24.572 1.00 80.19 221 ASP A CA 1
ATOM 1712 C C . ASP A 1 221 ? -0.861 -18.631 -25.755 1.00 80.19 221 ASP A C 1
ATOM 1714 O O . ASP A 1 221 ? -0.484 -19.239 -26.760 1.00 80.19 221 ASP A O 1
ATOM 1718 N N . TRP A 1 222 ? -0.694 -17.311 -25.619 1.00 85.06 222 TRP A N 1
ATOM 1719 C CA . TRP A 1 222 ? 0.024 -16.509 -26.602 1.00 85.06 222 TRP A CA 1
ATOM 1720 C C . TRP A 1 222 ? 1.487 -16.943 -26.716 1.00 85.06 222 TRP A C 1
ATOM 1722 O O . TRP A 1 222 ? 1.961 -17.164 -27.830 1.00 85.06 222 TRP A O 1
ATOM 1732 N N . VAL A 1 223 ? 2.190 -17.132 -25.590 1.00 76.38 223 VAL A N 1
ATOM 1733 C CA . VAL A 1 223 ? 3.568 -17.657 -25.585 1.00 76.38 223 VAL A CA 1
ATOM 1734 C C . VAL A 1 223 ? 3.628 -19.005 -26.306 1.00 76.38 223 VAL A C 1
ATOM 1736 O O . VAL A 1 223 ? 4.446 -19.173 -27.205 1.00 76.38 223 VAL A O 1
ATOM 1739 N N . ASN A 1 224 ? 2.725 -19.934 -25.989 1.00 77.62 224 ASN A N 1
ATOM 1740 C CA . ASN A 1 224 ? 2.693 -21.272 -26.585 1.00 77.62 224 ASN A CA 1
ATOM 1741 C C . ASN A 1 224 ? 2.370 -21.258 -28.087 1.00 77.62 224 ASN A C 1
ATOM 1743 O O . ASN A 1 224 ? 2.929 -22.051 -28.838 1.00 77.62 224 ASN A O 1
ATOM 1747 N N . SER A 1 225 ? 1.505 -20.345 -28.533 1.00 78.81 225 SER A N 1
ATOM 1748 C CA . SER A 1 225 ? 1.095 -20.234 -29.941 1.00 78.81 225 SER A CA 1
ATOM 1749 C C . SER A 1 225 ? 2.128 -19.521 -30.818 1.00 78.81 225 SER A C 1
ATOM 1751 O O . SER A 1 225 ? 2.142 -19.716 -32.030 1.00 78.81 225 SER A O 1
ATOM 1753 N N . ASN A 1 226 ? 2.989 -18.691 -30.221 1.00 73.56 226 ASN A N 1
ATOM 1754 C CA . ASN A 1 226 ? 4.007 -17.912 -30.936 1.00 73.56 226 ASN A CA 1
ATOM 1755 C C . ASN A 1 226 ? 5.421 -18.495 -30.782 1.00 73.56 226 ASN A C 1
ATOM 1757 O O . ASN A 1 226 ? 6.358 -18.016 -31.417 1.00 73.56 226 ASN A O 1
ATOM 1761 N N . ASN A 1 227 ? 5.586 -19.540 -29.969 1.00 66.38 227 ASN A N 1
ATOM 1762 C CA . ASN A 1 227 ? 6.846 -20.251 -29.826 1.00 66.38 227 ASN A CA 1
ATOM 1763 C C . ASN A 1 227 ? 6.924 -21.386 -30.858 1.00 66.38 227 ASN A C 1
ATOM 1765 O O . ASN A 1 227 ? 6.397 -22.480 -30.654 1.00 66.38 227 ASN A O 1
ATOM 1769 N N . THR A 1 228 ? 7.581 -21.145 -31.991 1.00 54.72 228 THR A N 1
ATOM 1770 C CA . THR A 1 228 ? 7.837 -22.183 -32.996 1.00 54.72 228 THR A CA 1
ATOM 1771 C C . THR A 1 228 ? 8.906 -23.184 -32.495 1.00 54.72 228 THR A C 1
ATOM 1773 O O . THR A 1 228 ? 10.070 -23.051 -32.861 1.00 54.72 228 THR A O 1
ATOM 1776 N N . LEU A 1 229 ? 8.470 -24.198 -31.712 1.00 43.38 229 LEU A N 1
ATOM 1777 C CA . LEU A 1 229 ? 9.087 -25.523 -31.385 1.00 43.38 229 LEU A CA 1
ATOM 1778 C C . LEU A 1 229 ? 10.324 -25.591 -30.431 1.00 43.38 229 LEU A C 1
ATOM 1780 O O . LEU A 1 229 ? 11.172 -24.706 -30.491 1.00 43.38 229 LEU A O 1
ATOM 1784 N N . PRO A 1 230 ? 10.607 -26.719 -29.709 1.00 42.94 230 PRO A N 1
ATOM 1785 C CA . PRO A 1 230 ? 9.790 -27.653 -28.899 1.00 42.94 230 PRO A CA 1
ATOM 1786 C C . PRO A 1 230 ? 10.261 -27.675 -27.389 1.00 42.94 230 PRO A C 1
ATOM 1788 O O . PRO A 1 230 ? 11.140 -26.892 -27.019 1.00 42.94 230 PRO A O 1
ATOM 1791 N N . PRO A 1 231 ? 9.712 -28.516 -26.469 1.00 44.19 231 PRO A N 1
ATOM 1792 C CA . PRO A 1 231 ? 9.712 -28.295 -25.004 1.00 44.19 231 PRO A CA 1
ATOM 1793 C C . PRO A 1 231 ? 11.013 -28.655 -24.250 1.00 44.19 231 PRO A C 1
ATOM 1795 O O . PRO A 1 231 ? 10.976 -29.126 -23.116 1.00 44.19 231 PRO A O 1
ATOM 1798 N N . SER A 1 232 ? 12.181 -28.413 -24.842 1.00 44.00 232 SER A N 1
ATOM 1799 C CA . SER A 1 232 ? 13.476 -28.691 -24.202 1.00 44.00 232 SER A CA 1
ATOM 1800 C C . SER A 1 232 ? 14.512 -27.577 -24.362 1.00 44.00 232 SER A C 1
ATOM 1802 O O . SER A 1 232 ? 15.698 -27.826 -24.161 1.00 44.00 232 SER A O 1
ATOM 1804 N N . ASN A 1 233 ? 14.105 -26.353 -24.715 1.00 47.66 233 ASN A N 1
ATOM 1805 C CA . ASN A 1 233 ? 15.016 -25.209 -24.723 1.00 47.66 233 ASN A CA 1
ATOM 1806 C C . ASN A 1 233 ? 14.985 -24.481 -23.359 1.00 47.66 233 ASN A C 1
ATOM 1808 O O . ASN A 1 233 ? 14.015 -23.772 -23.087 1.00 47.66 233 ASN A O 1
ATOM 1812 N N . PRO A 1 234 ? 16.027 -24.591 -22.512 1.00 46.44 234 PRO A N 1
ATOM 1813 C CA . PRO A 1 234 ? 16.103 -23.884 -21.230 1.00 46.44 234 PRO A CA 1
ATOM 1814 C C . PRO A 1 234 ? 16.214 -22.349 -21.361 1.00 46.44 234 PRO A C 1
ATOM 1816 O O . PRO A 1 234 ? 16.234 -21.662 -20.346 1.00 46.44 234 PRO A O 1
ATOM 1819 N N . ASN A 1 235 ? 16.251 -21.804 -22.586 1.00 50.56 235 ASN A N 1
ATOM 1820 C CA . ASN A 1 235 ? 16.397 -20.375 -22.887 1.00 50.56 235 ASN A CA 1
ATOM 1821 C C . ASN A 1 235 ? 15.199 -19.764 -23.645 1.00 50.56 235 ASN A C 1
ATOM 1823 O O . ASN A 1 235 ? 15.396 -18.847 -24.445 1.00 50.56 235 ASN A O 1
ATOM 1827 N N . ALA A 1 236 ? 13.963 -20.240 -23.445 1.00 54.72 236 ALA A N 1
ATOM 1828 C CA . ALA A 1 236 ? 12.794 -19.575 -24.036 1.00 54.72 236 ALA A CA 1
ATOM 1829 C C . ALA A 1 236 ? 12.731 -18.101 -23.550 1.00 54.72 236 ALA A C 1
ATOM 1831 O O . ALA A 1 236 ? 12.591 -17.863 -22.351 1.00 54.72 236 ALA A O 1
ATOM 1832 N N . PRO A 1 237 ? 12.874 -17.090 -24.433 1.00 63.38 237 PRO A N 1
ATOM 1833 C CA . PRO A 1 237 ? 13.278 -15.733 -24.045 1.00 63.38 237 PRO A CA 1
ATOM 1834 C C . PRO A 1 237 ? 12.140 -14.872 -23.480 1.00 63.38 237 PRO A C 1
ATOM 1836 O O . PRO A 1 237 ? 12.284 -13.650 -23.421 1.00 63.38 237 PRO A O 1
ATOM 1839 N N . TRP A 1 238 ? 10.995 -15.461 -23.134 1.00 68.44 238 TRP A N 1
ATOM 1840 C CA . TRP A 1 238 ? 9.782 -14.726 -22.790 1.00 68.44 238 TRP A CA 1
ATOM 1841 C C . TRP A 1 238 ? 9.343 -14.996 -21.352 1.00 68.44 238 TRP A C 1
ATOM 1843 O O . TRP A 1 238 ? 9.322 -16.136 -20.899 1.00 68.44 238 TRP A O 1
ATOM 1853 N N . SER A 1 239 ? 8.955 -13.936 -20.646 1.00 72.06 239 SER A N 1
ATOM 1854 C CA . SER A 1 239 ? 8.263 -14.020 -19.354 1.00 72.06 239 SER A CA 1
ATOM 1855 C C . SER A 1 239 ? 6.825 -13.557 -19.528 1.00 72.06 239 SER A C 1
ATOM 1857 O O . SER A 1 239 ? 6.564 -12.676 -20.342 1.00 72.06 239 SER A O 1
ATOM 1859 N N . TRP A 1 240 ? 5.882 -14.135 -18.790 1.00 69.69 240 TRP A N 1
ATOM 1860 C CA . TRP A 1 240 ? 4.471 -13.773 -18.896 1.00 69.69 240 TRP A CA 1
ATOM 1861 C C . TRP A 1 240 ? 3.802 -13.689 -17.528 1.00 69.69 240 TRP A C 1
ATOM 1863 O O . TRP A 1 240 ? 4.280 -14.257 -16.546 1.00 69.69 240 TRP A O 1
ATOM 1873 N N . GLY A 1 241 ? 2.690 -12.964 -17.460 1.00 63.94 241 GLY A N 1
ATOM 1874 C CA . GLY A 1 241 ? 1.925 -12.796 -16.233 1.00 63.94 241 GLY A CA 1
ATOM 1875 C C . GLY A 1 241 ? 0.649 -11.998 -16.450 1.00 63.94 241 GLY A C 1
ATOM 1876 O O . GLY A 1 241 ? 0.219 -11.784 -17.581 1.00 63.94 241 GLY A O 1
ATOM 1877 N N . ALA A 1 242 ? 0.041 -11.557 -15.352 1.00 70.06 242 ALA A N 1
ATOM 1878 C CA . ALA A 1 242 ? -1.131 -10.694 -15.376 1.00 70.06 242 ALA A CA 1
ATOM 1879 C C . ALA A 1 242 ? -1.102 -9.682 -14.228 1.00 70.06 242 ALA A C 1
ATOM 1881 O O . ALA A 1 242 ? -0.505 -9.964 -13.185 1.00 70.06 242 ALA A O 1
ATOM 1882 N N . TYR A 1 243 ? -1.739 -8.531 -14.436 1.00 54.69 243 TYR A N 1
ATOM 1883 C CA . TYR A 1 243 ? -2.041 -7.518 -13.421 1.00 54.69 243 TYR A CA 1
ATOM 1884 C C . TYR A 1 243 ? -3.454 -6.964 -13.620 1.00 54.69 243 TYR A C 1
ATOM 1886 O O . TYR A 1 243 ? -3.996 -7.088 -14.744 1.00 54.69 243 TYR A O 1
#

Sequence (243 aa):
MKITRKQIIGTAVALLTLTGLAVSAKTTEASQVNVYRLYNKVSMEHLYTASKYEYDNLPKLSSDWKREGVNFQSYNTNQSNTKAVNRVYNPRSGEHIYTQDTYEVKVLTTMNGWRSEGVAFYAPKTSSKPVYRVFNAGAGLGAHFVTGDGFEKNSLVSRGWKYEGVAWYAIAGNSGGNNGGGNTTPPTTTFTGWVKNKEGKIIWQQGGFNTLKEASQAAADWVNSNNTLPPSNPNAPWSWGAY

Organism: NCBI:txid1363

InterPro domains:
  IPR043708 Domain of unknown function DUF5648 [PF18885] (35-170)

pLDDT: mean 74.39, std 20.12, range [27.69, 97.69]

Radius of gyration: 29.03 Å; chains: 1; bounding box: 53×70×120 Å